Protein AF-A0A832FVA9-F1 (afdb_monomer)

Nearest PDB structures (foldseek):
  8f6h-assembly1_B  TM=8.126E-01  e=1.546E-03  Shewanella oneidensis MR-1
  8f6k-assembly1_D  TM=7.111E-01  e=1.173E-03  Shewanella oneidensis
  8f6k-assembly1_C  TM=7.636E-01  e=6.768E-03  Shewanella oneidensis
  6ye4-assembly1_C  TM=1.848E-01  e=2.056E-01  Serratia marcescens
  4tql-assembly1_A  TM=2.716E-01  e=4.737E+00  synthetic construct

Foldseek 3Di:
DLVVLLVLLVVLLVLLVVLLVLLVVLCVQFVFLLSVLLSLLSVLLNLLSVLLSVLSVLVVLQVVQVVVVVVVVVVVVPDDPDDDDPQPPDPSSVVNVCCVVPVLLVSLVCSLVSLQVVLVVLVVVLVPDDQDHTHPLVSLLVSLLVLLVVLQVSLVVQCVVCVVVVPLRSNQSSLSSNVSSVSSNLQSVLSVVCLLVPSCSSSVSSNVSSVVSNVLSVQLVVLSVVVVVDDDDPPDPDRRSNRRPVSVCSSCVVVVLVVVQVVCCVVVVDNPVPDPVSVCCVVCVVVVVVVVVVVVQQVQQKDAAAPQKKKAKDFSNHGPVVPRIDHGGIGGDHGPPGIDIDIDRRNDDDDDDDPDDDDPDD

Radius of gyration: 29.09 Å; Cα contacts (8 Å, |Δi|>4): 402; chains: 1; bounding box: 77×46×106 Å

pLDDT: mean 82.68, std 10.89, range [44.19, 96.69]

Solvent-accessible surface area (backbone atoms only — not comparable to full-atom values): 19407 Å² total; per-residue (Å²): 121,69,75,56,56,54,50,50,36,49,50,51,28,53,48,34,49,54,47,25,52,51,38,40,53,48,15,64,65,19,65,39,57,26,33,48,52,49,21,54,54,32,50,54,45,28,54,50,22,48,52,43,37,53,52,49,53,38,51,52,46,30,53,51,52,49,51,55,47,52,52,51,51,66,72,44,74,79,81,69,99,70,84,72,69,88,76,81,78,43,70,43,51,52,50,43,51,50,39,60,70,51,48,49,55,50,50,48,50,52,51,28,50,50,34,37,51,49,21,52,55,48,50,63,52,56,74,71,56,72,86,68,84,65,38,64,49,70,60,43,29,53,50,25,42,50,50,13,51,54,29,34,54,53,12,53,49,39,40,51,50,22,64,76,68,72,40,75,66,58,32,44,46,16,20,44,31,29,44,47,11,52,53,28,38,52,42,17,50,22,42,50,38,31,68,44,69,36,62,59,40,34,58,52,47,27,50,52,52,34,52,51,36,37,52,53,17,51,50,45,49,50,51,53,56,52,55,72,73,47,82,86,60,89,91,62,84,78,75,65,89,75,63,52,63,72,43,43,44,72,49,40,55,72,56,51,59,52,50,51,26,51,51,46,23,66,76,67,72,46,69,53,62,76,35,69,65,47,51,48,46,70,67,42,48,60,60,50,52,51,51,51,52,48,49,54,34,55,56,50,16,63,43,79,39,52,85,53,32,36,28,39,31,26,46,53,81,38,71,35,88,93,52,41,70,39,64,55,42,83,43,83,52,54,36,64,75,48,38,47,73,50,78,42,76,73,68,64,86,83,82,80,78,83,94,63,83,80,74,94,83,127

Structure (mmCIF, N/CA/C/O backbone):
data_AF-A0A832FVA9-F1
#
_entry.id   AF-A0A832FVA9-F1
#
loop_
_atom_site.group_PDB
_atom_site.id
_atom_site.type_symbol
_atom_site.label_atom_id
_atom_site.label_alt_id
_atom_site.label_comp_id
_atom_site.label_asym_id
_atom_site.label_entity_id
_atom_site.label_seq_id
_atom_site.pdbx_PDB_ins_code
_atom_site.Cartn_x
_atom_site.Cartn_y
_atom_site.Cartn_z
_atom_site.occupancy
_atom_site.B_iso_or_equiv
_atom_site.auth_seq_id
_atom_site.auth_comp_id
_atom_site.auth_asym_id
_atom_site.auth_atom_id
_atom_site.pdbx_PDB_model_num
ATOM 1 N N . MET A 1 1 ? -6.914 9.080 29.103 1.00 49.16 1 MET A N 1
ATOM 2 C CA . MET A 1 1 ? -5.936 8.547 28.123 1.00 49.16 1 MET A CA 1
ATOM 3 C C . MET A 1 1 ? -6.575 8.301 26.751 1.00 49.16 1 MET A C 1
ATOM 5 O O . MET A 1 1 ? -5.913 8.516 25.749 1.00 49.16 1 MET A O 1
ATOM 9 N N . GLU A 1 2 ? -7.871 7.975 26.689 1.00 57.06 2 GLU A N 1
ATOM 10 C CA . GLU A 1 2 ? -8.650 7.738 25.453 1.00 57.06 2 GLU A CA 1
ATOM 11 C C . GLU A 1 2 ? -8.705 8.926 24.469 1.00 57.06 2 GLU A C 1
ATOM 13 O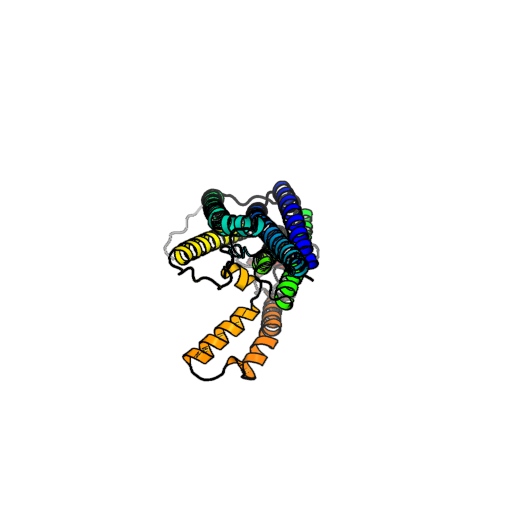 O . GLU A 1 2 ? -8.655 8.737 23.254 1.00 57.06 2 GLU A O 1
ATOM 18 N N . ARG A 1 3 ? -8.682 10.172 24.972 1.00 60.97 3 ARG A N 1
ATOM 19 C CA . ARG A 1 3 ? -8.648 11.391 24.136 1.00 60.97 3 ARG A CA 1
ATOM 20 C C . ARG A 1 3 ? -7.450 11.478 23.178 1.00 60.97 3 ARG A C 1
ATOM 22 O O . ARG A 1 3 ? -7.528 12.222 22.200 1.00 60.97 3 ARG A O 1
ATOM 29 N N . SER A 1 4 ? -6.332 10.788 23.435 1.00 74.44 4 SER A N 1
ATOM 30 C CA . SER A 1 4 ? -5.195 10.800 22.499 1.00 74.44 4 SER A CA 1
ATOM 31 C C . SER A 1 4 ? -5.462 9.940 21.261 1.00 74.44 4 SER A C 1
ATOM 33 O O . SER A 1 4 ? -5.108 10.351 20.159 1.00 74.44 4 SER A O 1
ATOM 35 N N . ILE A 1 5 ? -6.164 8.813 21.411 1.00 79.19 5 ILE A N 1
ATOM 36 C CA . ILE A 1 5 ? -6.428 7.844 20.336 1.00 79.19 5 ILE A CA 1
ATOM 37 C C . ILE A 1 5 ? -7.361 8.430 19.284 1.00 79.19 5 ILE A C 1
ATOM 39 O O . ILE A 1 5 ? -7.105 8.312 18.087 1.00 79.19 5 ILE A O 1
ATOM 43 N N . GLN A 1 6 ? -8.418 9.120 19.717 1.00 81.81 6 GLN A N 1
ATOM 44 C CA . GLN A 1 6 ? -9.345 9.776 18.799 1.00 81.81 6 GLN A CA 1
ATOM 45 C C . GLN A 1 6 ? -8.641 10.863 17.976 1.00 81.81 6 GLN A C 1
ATOM 47 O O . GLN A 1 6 ? -8.851 10.956 16.765 1.00 81.81 6 GLN A O 1
ATOM 52 N N . LYS A 1 7 ? -7.766 11.655 18.615 1.00 86.81 7 LYS A N 1
ATOM 53 C CA . LYS A 1 7 ? -6.941 12.648 17.916 1.00 86.81 7 LYS A CA 1
ATOM 54 C C . LYS A 1 7 ? -6.031 11.973 16.896 1.00 86.81 7 LYS A C 1
ATOM 56 O O . LYS A 1 7 ? -5.973 12.432 15.762 1.00 86.81 7 LYS A O 1
ATOM 61 N N . THR A 1 8 ? -5.384 10.863 17.249 1.00 87.81 8 THR A N 1
ATOM 62 C CA . THR A 1 8 ? -4.558 10.096 16.304 1.00 87.81 8 THR A CA 1
ATOM 63 C C . THR A 1 8 ? -5.383 9.536 15.145 1.00 87.81 8 THR A C 1
ATOM 65 O O . THR A 1 8 ? -4.959 9.641 13.999 1.00 87.81 8 THR A O 1
ATOM 68 N N . ALA A 1 9 ? -6.584 9.010 15.395 1.00 87.94 9 ALA A N 1
ATOM 69 C CA . ALA A 1 9 ? -7.468 8.521 14.338 1.00 87.94 9 ALA A CA 1
ATOM 70 C C . ALA A 1 9 ? -7.925 9.643 13.390 1.00 87.94 9 ALA A C 1
ATOM 72 O O . ALA A 1 9 ? -7.956 9.449 12.176 1.00 87.94 9 ALA A O 1
ATOM 73 N N . LEU A 1 10 ? -8.224 10.828 13.930 1.00 92.31 10 LEU A N 1
ATOM 74 C CA . LEU A 1 10 ? -8.560 12.014 13.141 1.00 92.31 10 LEU A CA 1
ATOM 75 C C . LEU A 1 10 ? -7.363 12.499 12.313 1.00 92.31 10 LEU A C 1
ATOM 77 O O . LEU A 1 10 ? -7.524 12.799 11.134 1.00 92.31 10 LEU A O 1
ATOM 81 N N . VAL A 1 11 ? -6.159 12.523 12.892 1.00 93.38 11 VAL A N 1
ATOM 82 C CA . VAL A 1 11 ? -4.923 12.851 12.165 1.00 93.38 11 VAL A CA 1
ATOM 83 C C . VAL A 1 11 ? -4.683 11.849 11.035 1.00 93.38 11 VAL A C 1
ATOM 85 O O . VAL A 1 11 ? -4.440 12.265 9.906 1.00 93.38 11 VAL A O 1
ATOM 88 N N . ASN A 1 12 ? -4.824 10.546 11.295 1.00 92.88 12 ASN A N 1
ATOM 89 C CA . ASN A 1 12 ? -4.679 9.504 10.277 1.00 92.88 12 ASN A CA 1
ATOM 90 C C . ASN A 1 12 ? -5.679 9.681 9.130 1.00 92.88 12 ASN A C 1
ATOM 92 O O . ASN A 1 12 ? -5.296 9.553 7.970 1.00 92.88 12 ASN A O 1
ATOM 96 N N . LEU A 1 13 ? -6.935 10.018 9.438 1.00 94.50 13 LEU A N 1
ATOM 97 C CA . LEU A 1 13 ? -7.953 10.314 8.432 1.00 94.50 13 LEU A CA 1
ATOM 98 C C . LEU A 1 13 ? -7.575 11.535 7.584 1.00 94.50 13 LEU A C 1
ATOM 100 O O . LEU A 1 13 ? -7.573 11.440 6.360 1.00 94.50 13 LEU A O 1
ATOM 104 N N . ILE A 1 14 ? -7.236 12.664 8.215 1.00 96.12 14 ILE A N 1
ATOM 105 C CA . ILE A 1 14 ? -6.874 13.903 7.506 1.00 96.12 14 ILE A CA 1
ATOM 106 C C . ILE A 1 14 ? -5.660 13.670 6.608 1.00 96.12 14 ILE A C 1
ATOM 108 O O . ILE A 1 14 ? -5.661 14.082 5.450 1.00 96.12 14 ILE A O 1
ATOM 112 N N . VAL A 1 15 ? -4.643 12.980 7.122 1.00 95.50 15 VAL A N 1
ATOM 113 C CA . VAL A 1 15 ? -3.436 12.675 6.355 1.00 95.50 15 VAL A CA 1
ATOM 114 C C . VAL A 1 15 ? -3.743 11.727 5.204 1.00 95.50 15 VAL A C 1
ATOM 116 O O . VAL A 1 15 ? -3.265 11.966 4.103 1.00 95.50 15 VAL A O 1
ATOM 119 N N . LEU A 1 16 ? -4.557 10.688 5.406 1.00 95.62 16 LEU A N 1
ATOM 120 C CA . LEU A 1 16 ? -4.947 9.790 4.318 1.00 95.62 16 LEU A CA 1
ATOM 121 C C . LEU A 1 16 ? -5.724 10.523 3.222 1.00 95.62 16 LEU A C 1
ATOM 123 O O . LEU A 1 16 ? -5.413 10.324 2.053 1.00 95.62 16 LEU A O 1
ATOM 127 N N . VAL A 1 17 ? -6.652 11.419 3.578 1.00 96.69 17 VAL A N 1
ATOM 128 C CA . VAL A 1 17 ? -7.355 12.272 2.604 1.00 96.69 17 VAL A CA 1
ATOM 129 C C . VAL A 1 17 ? -6.360 13.159 1.853 1.00 96.69 17 VAL A C 1
ATOM 131 O O . VAL A 1 17 ? -6.369 13.175 0.625 1.00 96.69 17 VAL A O 1
ATOM 134 N N . ALA A 1 18 ? -5.487 13.872 2.570 1.00 96.62 18 ALA A N 1
ATOM 135 C CA . ALA A 1 18 ? -4.522 14.798 1.979 1.00 96.62 18 ALA A CA 1
ATOM 136 C C . ALA A 1 18 ? -3.498 14.090 1.078 1.00 96.62 18 ALA A C 1
ATOM 138 O O . ALA A 1 18 ? -3.168 14.579 0.001 1.00 96.62 18 ALA A O 1
ATOM 139 N N . VAL A 1 19 ? -3.008 12.918 1.487 1.00 96.31 19 VAL A N 1
ATOM 140 C CA . VAL A 1 19 ? -2.066 12.130 0.688 1.00 96.31 19 VAL A CA 1
ATOM 141 C C . VAL A 1 19 ? -2.781 11.468 -0.487 1.00 96.31 19 VAL A C 1
ATOM 143 O O . VAL A 1 19 ? -2.236 11.468 -1.582 1.00 96.31 19 VAL A O 1
ATOM 146 N N . ALA A 1 20 ? -4.008 10.960 -0.329 1.00 95.94 20 ALA A N 1
ATOM 147 C CA . ALA A 1 20 ? -4.768 10.387 -1.443 1.00 95.94 20 ALA A CA 1
ATOM 148 C C . ALA A 1 20 ? -5.051 11.426 -2.541 1.00 95.94 20 ALA A C 1
ATOM 150 O O . ALA A 1 20 ? -4.889 11.124 -3.726 1.00 95.94 20 ALA A O 1
ATOM 151 N N . THR A 1 21 ? -5.424 12.655 -2.166 1.00 96.12 21 THR A N 1
ATOM 152 C CA . THR A 1 21 ? -5.634 13.748 -3.128 1.00 96.12 21 THR A CA 1
ATOM 153 C C . THR A 1 21 ? -4.324 14.189 -3.768 1.00 96.12 21 THR A C 1
ATOM 155 O O . THR A 1 21 ? -4.267 14.326 -4.989 1.00 96.12 21 THR A O 1
ATOM 158 N N . ALA A 1 22 ? -3.250 14.341 -2.990 1.00 95.56 22 ALA A N 1
ATOM 159 C CA . ALA A 1 22 ? -1.941 14.697 -3.525 1.00 95.56 22 ALA A CA 1
ATOM 160 C C . ALA A 1 22 ? -1.403 13.623 -4.489 1.00 95.56 22 ALA A C 1
ATOM 162 O O . ALA A 1 22 ? -0.932 13.961 -5.572 1.00 95.56 22 ALA A O 1
ATOM 163 N N . VAL A 1 23 ? -1.566 12.336 -4.161 1.00 95.81 23 VAL A N 1
ATOM 164 C CA . VAL A 1 23 ? -1.214 11.203 -5.033 1.00 95.81 23 VAL A CA 1
ATOM 165 C C . VAL A 1 23 ? -2.046 11.200 -6.314 1.00 95.81 23 VAL A C 1
ATOM 167 O O . VAL A 1 23 ? -1.513 10.944 -7.388 1.00 95.81 23 VAL A O 1
ATOM 170 N N . TYR A 1 24 ? -3.342 11.512 -6.246 1.00 95.62 24 TYR A N 1
ATOM 171 C CA . TYR A 1 24 ? -4.162 11.653 -7.453 1.00 95.62 24 TYR A CA 1
ATOM 172 C C . TYR A 1 24 ? -3.643 12.768 -8.370 1.00 95.62 24 TYR A C 1
ATOM 174 O O . TYR A 1 24 ? -3.490 12.569 -9.577 1.00 95.62 24 TYR A O 1
ATOM 182 N N . VAL A 1 25 ? -3.330 13.932 -7.793 1.00 95.12 25 VAL A N 1
ATOM 183 C CA . VAL A 1 25 ? -2.792 15.076 -8.537 1.00 95.12 25 VAL A CA 1
ATOM 184 C C . VAL A 1 25 ? -1.453 14.714 -9.177 1.00 95.12 25 VAL A C 1
ATOM 186 O O . VAL A 1 25 ? -1.251 14.992 -10.361 1.00 95.12 25 VAL A O 1
ATOM 189 N N . THR A 1 26 ? -0.547 14.053 -8.456 1.00 93.69 26 THR A N 1
ATOM 190 C CA . THR A 1 26 ? 0.754 13.654 -9.012 1.00 93.69 26 THR A CA 1
ATOM 191 C C . THR A 1 26 ? 0.618 12.549 -10.052 1.00 93.69 26 THR A C 1
ATOM 193 O O . THR A 1 26 ? 1.294 12.611 -11.079 1.00 93.69 26 THR A O 1
ATOM 196 N N . ALA A 1 27 ? -0.281 11.581 -9.866 1.00 92.31 27 ALA A N 1
ATOM 197 C CA . ALA A 1 27 ? -0.592 10.556 -10.862 1.00 92.31 27 ALA A CA 1
ATOM 198 C C . ALA A 1 27 ? -1.128 11.170 -12.164 1.00 92.31 27 ALA A C 1
ATOM 200 O O . ALA A 1 27 ? -0.709 10.773 -13.252 1.00 92.31 27 ALA A O 1
ATOM 201 N N . TYR A 1 28 ? -1.993 12.183 -12.066 1.00 91.31 28 TYR A N 1
ATOM 202 C CA . TYR A 1 28 ? -2.519 12.894 -13.230 1.00 91.31 28 TYR A CA 1
ATOM 203 C C . TYR A 1 28 ? -1.421 13.640 -14.004 1.00 91.31 28 TYR A C 1
ATOM 205 O O . TYR A 1 28 ? -1.346 13.529 -15.228 1.00 91.31 28 TYR A O 1
ATOM 213 N N . HIS A 1 29 ? -0.525 14.342 -13.300 1.00 90.81 29 HIS A N 1
ATOM 214 C CA . HIS A 1 29 ? 0.583 15.072 -13.928 1.00 90.81 29 HIS A CA 1
ATOM 215 C C . HIS A 1 29 ? 1.643 14.145 -14.530 1.00 90.81 29 HIS A C 1
ATOM 217 O O . HIS A 1 29 ? 2.169 14.429 -15.604 1.00 90.81 29 HIS A O 1
ATOM 223 N N . THR A 1 30 ? 1.950 13.035 -13.857 1.00 88.38 30 THR A N 1
ATOM 224 C CA . THR A 1 30 ? 2.973 12.078 -14.310 1.00 88.38 30 THR A CA 1
ATOM 225 C C . THR A 1 30 ? 2.462 11.107 -15.371 1.00 88.38 30 THR A C 1
ATOM 227 O O . THR A 1 30 ? 3.263 10.530 -16.105 1.00 88.38 30 THR A O 1
ATOM 230 N N . LYS A 1 31 ? 1.134 10.951 -15.490 1.00 88.94 31 LYS A N 1
ATOM 231 C CA . LYS A 1 31 ? 0.449 9.960 -16.341 1.00 88.94 31 LYS A CA 1
ATOM 232 C C . LYS A 1 31 ? 0.838 8.504 -16.026 1.00 88.94 31 LYS A C 1
ATOM 234 O O . LYS A 1 31 ? 0.684 7.639 -16.886 1.00 88.94 31 LYS A O 1
ATOM 239 N N . SER A 1 32 ? 1.310 8.242 -14.805 1.00 88.94 32 SER A N 1
ATOM 240 C CA . SER A 1 32 ? 1.689 6.908 -14.318 1.00 88.94 32 SER A CA 1
ATOM 241 C C . SER A 1 32 ? 0.453 6.049 -14.025 1.00 88.94 32 SER A C 1
ATOM 243 O O . SER A 1 32 ? -0.477 6.482 -13.336 1.00 88.94 32 SER A O 1
ATOM 245 N N . TYR A 1 33 ? 0.448 4.808 -14.519 1.00 89.94 33 TYR A N 1
ATOM 246 C CA . TYR A 1 33 ? -0.614 3.842 -14.227 1.00 89.94 33 TYR A CA 1
ATOM 247 C C . TYR A 1 33 ? -0.524 3.322 -12.789 1.00 89.94 33 TYR A C 1
ATOM 249 O O . TYR A 1 33 ? -1.557 3.168 -12.129 1.00 89.94 33 TYR A O 1
ATOM 257 N N . ALA A 1 34 ? 0.695 3.086 -12.291 1.00 91.69 34 ALA A N 1
ATOM 258 C CA . ALA A 1 34 ? 0.924 2.668 -10.909 1.00 91.69 34 ALA A CA 1
ATOM 259 C C . ALA A 1 34 ? 0.454 3.744 -9.915 1.00 91.69 34 ALA A C 1
ATOM 261 O O . ALA A 1 34 ? -0.174 3.430 -8.901 1.00 91.69 34 ALA A O 1
ATOM 262 N N . GLY A 1 35 ? 0.657 5.020 -10.255 1.00 91.94 35 GLY A N 1
ATOM 263 C CA . GLY A 1 35 ? 0.159 6.158 -9.489 1.00 91.94 35 GLY A CA 1
ATOM 264 C C . GLY A 1 35 ? -1.360 6.176 -9.328 1.00 91.94 35 GLY A C 1
ATOM 265 O O . GLY A 1 35 ? -1.864 6.290 -8.212 1.00 91.94 35 GLY A O 1
ATOM 266 N N . LEU A 1 36 ? -2.102 5.979 -10.423 1.00 92.75 36 LEU A N 1
ATOM 267 C CA . LEU A 1 36 ? -3.572 5.952 -10.391 1.00 92.75 36 LEU A CA 1
ATOM 268 C C . LEU A 1 36 ? -4.117 4.819 -9.511 1.00 92.75 36 LEU A C 1
ATOM 270 O O . LEU A 1 36 ? -5.073 5.014 -8.761 1.00 92.75 36 LEU A O 1
ATOM 274 N N . LEU A 1 37 ? -3.505 3.636 -9.568 1.00 93.69 37 LEU A N 1
ATOM 275 C CA . LEU A 1 37 ? -3.884 2.513 -8.707 1.00 93.69 37 LEU A CA 1
ATOM 276 C C . LEU A 1 37 ? -3.517 2.742 -7.241 1.00 93.69 37 LEU A C 1
ATOM 278 O O . LEU A 1 37 ? -4.267 2.348 -6.347 1.00 93.69 37 LEU A O 1
ATOM 282 N N . THR A 1 38 ? -2.404 3.428 -6.988 1.00 94.81 38 THR A N 1
ATOM 283 C CA . THR A 1 38 ? -2.030 3.862 -5.638 1.00 94.81 38 THR A CA 1
ATOM 284 C C . THR A 1 38 ? -3.081 4.814 -5.067 1.00 94.81 38 THR A C 1
ATOM 286 O O . THR A 1 38 ? -3.468 4.664 -3.906 1.00 94.81 38 THR A O 1
ATOM 289 N N . THR A 1 39 ? -3.633 5.725 -5.880 1.00 95.00 39 THR A N 1
ATOM 290 C CA . THR A 1 39 ? -4.777 6.559 -5.477 1.00 95.00 39 THR A CA 1
ATOM 291 C C . THR A 1 39 ? -5.974 5.709 -5.067 1.00 95.00 39 THR A C 1
ATOM 293 O O . THR A 1 39 ? -6.557 5.958 -4.016 1.00 95.00 39 THR A O 1
ATOM 296 N N . VAL A 1 40 ? -6.342 4.702 -5.866 1.00 94.44 40 VAL A N 1
ATOM 297 C CA . VAL A 1 40 ? -7.480 3.816 -5.564 1.00 94.44 40 VAL A CA 1
ATOM 298 C C . VAL A 1 40 ? -7.282 3.115 -4.221 1.00 94.44 40 VAL A C 1
ATOM 300 O O . VAL A 1 40 ? -8.191 3.106 -3.391 1.00 94.44 40 VAL A O 1
ATOM 303 N N . TYR A 1 41 ? -6.084 2.580 -3.972 1.00 95.06 41 TYR A N 1
ATOM 304 C CA . TYR A 1 41 ? -5.756 1.934 -2.703 1.00 95.06 41 TYR A CA 1
ATOM 305 C C . TYR A 1 41 ? -5.853 2.900 -1.506 1.00 95.06 41 TYR A C 1
ATOM 307 O O . TYR A 1 41 ? -6.426 2.560 -0.465 1.00 95.06 41 TYR A O 1
ATOM 315 N N . LEU A 1 42 ? -5.326 4.121 -1.638 1.00 95.25 42 LEU A N 1
ATOM 316 C CA . LEU A 1 42 ? -5.388 5.128 -0.573 1.00 95.25 42 LEU A CA 1
ATOM 317 C C . LEU A 1 42 ? -6.807 5.664 -0.351 1.00 95.25 42 LEU A C 1
ATOM 319 O O . LEU A 1 42 ? -7.203 5.881 0.794 1.00 95.25 42 LEU A O 1
ATOM 323 N N . ALA A 1 43 ? -7.598 5.826 -1.412 1.00 94.06 43 ALA A N 1
ATOM 324 C CA . ALA A 1 43 ? -9.005 6.203 -1.316 1.00 94.06 43 ALA A CA 1
ATOM 325 C C . ALA A 1 43 ? -9.804 5.138 -0.552 1.00 94.06 43 ALA A C 1
ATOM 327 O O . ALA A 1 43 ? -10.551 5.464 0.370 1.00 94.06 43 ALA A O 1
ATOM 328 N N . ALA A 1 44 ? -9.569 3.858 -0.850 1.00 92.62 44 ALA A N 1
ATOM 329 C CA . ALA A 1 44 ? -10.148 2.753 -0.096 1.00 92.62 44 ALA A CA 1
ATOM 330 C C . ALA A 1 44 ? -9.711 2.807 1.385 1.00 92.62 44 ALA A C 1
ATOM 332 O O . ALA A 1 44 ? -10.545 2.767 2.290 1.00 92.62 44 ALA A O 1
ATOM 333 N N . SER A 1 45 ? -8.415 2.999 1.646 1.00 92.19 45 SER A N 1
ATOM 334 C CA . SER A 1 45 ? -7.872 3.125 3.010 1.00 92.19 45 SER A CA 1
ATOM 335 C C . SER A 1 45 ? -8.475 4.310 3.784 1.00 92.19 45 SER A C 1
ATOM 337 O O . SER A 1 45 ? -8.667 4.235 4.997 1.00 92.19 45 SER A O 1
ATOM 339 N N . THR A 1 46 ? -8.836 5.387 3.086 1.00 93.50 46 THR A N 1
ATOM 340 C CA . THR A 1 46 ? -9.496 6.568 3.661 1.00 93.50 46 THR A CA 1
ATOM 341 C C . THR A 1 46 ? -10.912 6.249 4.147 1.00 93.50 46 THR A C 1
ATOM 343 O O . THR A 1 46 ? -11.300 6.692 5.227 1.00 93.50 46 THR A O 1
ATOM 346 N N . ILE A 1 47 ? -11.669 5.426 3.410 1.00 91.56 47 ILE A N 1
ATOM 347 C CA . ILE A 1 47 ? -13.001 4.955 3.836 1.00 91.56 47 ILE A CA 1
ATOM 348 C C . ILE A 1 47 ? -12.888 4.159 5.145 1.00 91.56 47 ILE A C 1
ATOM 350 O O . ILE A 1 47 ? -13.684 4.352 6.068 1.00 91.56 47 ILE A O 1
ATOM 354 N N . LEU A 1 48 ? -11.862 3.310 5.269 1.00 89.50 48 LEU A N 1
ATOM 355 C CA . LEU A 1 48 ? -11.598 2.572 6.508 1.00 89.50 48 LEU A CA 1
ATOM 356 C C . LEU A 1 48 ? -11.222 3.503 7.665 1.00 89.50 48 LEU A C 1
ATOM 358 O O . LEU A 1 48 ? -11.747 3.354 8.769 1.00 89.50 48 LEU A O 1
ATOM 362 N N . ALA A 1 49 ? -10.357 4.489 7.415 1.00 91.19 49 ALA A N 1
ATOM 363 C CA . ALA A 1 49 ? -9.979 5.487 8.413 1.00 91.19 49 ALA A CA 1
ATOM 364 C C . ALA A 1 49 ? -11.190 6.283 8.916 1.00 91.19 49 ALA A C 1
ATOM 366 O O . ALA A 1 49 ? -11.341 6.488 10.120 1.00 91.19 49 ALA A O 1
ATOM 367 N N . PHE A 1 50 ? -12.090 6.665 8.008 1.00 91.75 50 PHE A N 1
ATOM 368 C CA . PHE A 1 50 ? -13.321 7.376 8.341 1.00 91.75 50 PHE A CA 1
ATOM 369 C C . PHE A 1 50 ? -14.242 6.522 9.217 1.00 91.75 50 PHE A C 1
ATOM 371 O O . PHE A 1 50 ? -14.731 6.979 10.250 1.00 91.75 50 PHE A O 1
ATOM 378 N N . THR A 1 51 ? -14.404 5.251 8.853 1.00 88.56 51 THR A N 1
ATOM 379 C CA . THR A 1 51 ? -15.209 4.279 9.606 1.00 88.56 51 THR A CA 1
ATOM 380 C C . THR A 1 51 ? -14.656 4.064 11.012 1.00 88.56 51 THR A C 1
ATOM 382 O O . THR A 1 51 ? -15.399 4.122 11.992 1.00 88.56 51 THR A O 1
ATOM 385 N N . SER A 1 52 ? -13.337 3.887 11.123 1.00 87.62 52 SER A N 1
ATOM 386 C CA . SER A 1 52 ? -12.644 3.737 12.403 1.00 87.62 52 SER A CA 1
ATOM 387 C C . SER A 1 52 ? -12.776 4.981 13.279 1.00 87.62 52 SER A C 1
ATOM 389 O O . SER A 1 52 ? -12.944 4.855 14.490 1.00 87.62 52 SER A O 1
ATOM 391 N N . TRP A 1 53 ? -12.699 6.177 12.693 1.00 90.12 53 TRP A N 1
ATOM 392 C CA . TRP A 1 53 ? -12.856 7.429 13.429 1.00 90.12 53 TRP A CA 1
ATOM 393 C C . TRP A 1 53 ? -14.282 7.602 13.968 1.00 90.12 53 TRP A C 1
ATOM 395 O O . TRP A 1 53 ? -14.447 7.935 15.143 1.00 90.12 53 TRP A O 1
ATOM 405 N N . ILE A 1 54 ? -15.311 7.314 13.158 1.00 88.38 54 ILE A N 1
ATOM 406 C CA . ILE A 1 54 ? -16.703 7.353 13.632 1.00 88.38 54 ILE A CA 1
ATOM 407 C C . ILE A 1 54 ? -16.907 6.344 14.764 1.00 88.38 54 ILE A C 1
ATOM 409 O O . ILE A 1 54 ? -17.484 6.697 15.792 1.00 88.38 54 ILE A O 1
ATOM 413 N N . TYR A 1 55 ? -16.401 5.117 14.610 1.00 86.19 55 TYR A N 1
ATOM 414 C CA . TYR A 1 55 ? -16.535 4.080 15.631 1.00 86.19 55 TYR A CA 1
ATOM 415 C C . TYR A 1 55 ? -15.880 4.486 16.962 1.00 86.19 55 TYR A C 1
ATOM 417 O O . TYR A 1 55 ? -16.502 4.351 18.012 1.00 86.19 55 TYR A O 1
ATOM 425 N N . LEU A 1 56 ? -14.679 5.076 16.930 1.00 86.31 56 LEU A N 1
ATOM 426 C CA . LEU A 1 56 ? -14.027 5.621 18.131 1.00 86.31 56 LEU A CA 1
ATOM 427 C C . LEU A 1 56 ? -14.833 6.753 18.777 1.00 86.31 56 LEU A C 1
ATOM 429 O O . LEU A 1 56 ? -14.924 6.827 19.998 1.00 86.31 56 LEU A O 1
ATOM 433 N N . LYS A 1 57 ? -15.457 7.619 17.973 1.00 87.00 57 LYS A N 1
ATOM 434 C CA . LYS A 1 57 ? -16.312 8.697 18.484 1.00 87.00 57 LYS A CA 1
ATOM 435 C C . LYS A 1 57 ? -17.582 8.168 19.162 1.00 87.00 57 LYS A C 1
ATOM 437 O O . LYS A 1 57 ? -18.052 8.775 20.119 1.00 87.00 57 LYS A O 1
ATOM 442 N N . LEU A 1 58 ? -18.140 7.059 18.676 1.00 85.50 58 LEU A N 1
ATOM 443 C CA . LEU A 1 58 ? -19.265 6.372 19.322 1.00 85.50 58 LEU A CA 1
ATOM 444 C C . LEU A 1 58 ? -18.843 5.732 20.649 1.00 85.50 58 LEU A C 1
ATOM 446 O O . LEU A 1 58 ? -19.577 5.858 21.623 1.00 85.50 58 LEU A O 1
ATOM 450 N N . LEU A 1 59 ? -17.661 5.109 20.697 1.00 84.12 59 LEU A N 1
ATOM 451 C CA . LEU A 1 59 ? -17.108 4.520 21.922 1.00 84.12 59 LEU A CA 1
ATOM 452 C C . LEU A 1 59 ? -16.883 5.565 23.018 1.00 84.12 59 LEU A C 1
ATOM 454 O O . LEU A 1 59 ? -17.298 5.355 24.150 1.00 84.12 59 LEU A O 1
ATOM 458 N N . GLU A 1 60 ? -16.278 6.704 22.681 1.00 84.25 60 GLU A N 1
ATOM 459 C CA . GLU A 1 60 ? -16.044 7.781 23.652 1.00 84.25 60 GLU A CA 1
ATOM 460 C C . GLU A 1 60 ? -17.363 8.368 24.172 1.00 84.25 60 GLU A C 1
ATOM 462 O O . GLU A 1 60 ? -17.498 8.631 25.362 1.00 84.25 60 GLU A O 1
ATOM 467 N N . ARG A 1 61 ? -18.364 8.539 23.298 1.00 86.06 61 ARG A N 1
ATOM 468 C CA . ARG A 1 61 ? -19.698 8.994 23.719 1.00 86.06 61 ARG A CA 1
ATOM 469 C C . ARG A 1 61 ? -20.370 8.011 24.666 1.00 86.06 61 ARG A C 1
ATOM 471 O O . ARG A 1 61 ? -20.969 8.446 25.636 1.00 86.06 61 ARG A O 1
ATOM 478 N N . GLU A 1 62 ? -20.260 6.716 24.390 1.00 85.19 62 GLU A N 1
ATOM 479 C CA . GLU A 1 62 ? -20.770 5.679 25.285 1.00 85.19 62 GLU A CA 1
ATOM 480 C C . GLU A 1 62 ? -20.046 5.704 26.639 1.00 85.19 62 GLU A C 1
ATOM 482 O O . GLU A 1 62 ? -20.696 5.597 27.673 1.00 85.19 62 GLU A O 1
ATOM 487 N N . ALA A 1 63 ? -18.722 5.881 26.648 1.00 84.69 63 ALA A N 1
ATOM 488 C CA . ALA A 1 63 ? -17.943 5.975 27.881 1.00 84.69 63 ALA A CA 1
ATOM 489 C C . ALA A 1 63 ? -18.337 7.201 28.722 1.00 84.69 63 ALA A C 1
ATOM 491 O O . ALA A 1 63 ? -18.517 7.078 29.929 1.00 84.69 63 ALA A O 1
ATOM 492 N N . LEU A 1 64 ? -18.529 8.364 28.089 1.00 86.62 64 LEU A N 1
ATOM 493 C CA . LEU A 1 64 ? -18.987 9.579 28.770 1.00 86.62 64 LEU A CA 1
ATOM 494 C C . LEU A 1 64 ? -20.406 9.425 29.330 1.00 86.62 64 LEU A C 1
ATOM 496 O O . LEU A 1 64 ? -20.632 9.753 30.487 1.00 86.62 64 LEU A O 1
ATOM 500 N N . GLU A 1 65 ? -21.338 8.876 28.547 1.00 85.00 65 GLU A N 1
ATOM 501 C CA . GLU A 1 65 ? -22.726 8.677 28.987 1.00 85.00 65 GLU A CA 1
ATOM 502 C C . GLU A 1 65 ? -22.814 7.674 30.152 1.00 85.00 65 GLU A C 1
ATOM 504 O O . GLU A 1 65 ? -23.621 7.848 31.061 1.00 85.00 65 GLU A O 1
ATOM 509 N N . ARG A 1 66 ? -21.949 6.647 30.168 1.00 83.88 66 ARG A N 1
ATOM 510 C CA . ARG A 1 66 ? -21.824 5.723 31.307 1.00 83.88 66 ARG A CA 1
ATOM 511 C C . ARG A 1 66 ? -21.330 6.428 32.566 1.00 83.88 66 ARG A C 1
ATOM 513 O O . ARG A 1 66 ? -21.908 6.205 33.621 1.00 83.88 66 ARG A O 1
ATOM 520 N N . LEU A 1 67 ? -20.317 7.289 32.456 1.00 85.62 67 LEU A N 1
ATOM 521 C CA . LEU A 1 67 ? -19.815 8.064 33.596 1.00 85.62 67 LEU A CA 1
ATOM 522 C C . LEU A 1 67 ? -20.884 9.025 34.134 1.00 85.62 67 LEU A C 1
ATOM 524 O O . LEU A 1 67 ? -21.106 9.074 35.338 1.00 85.62 67 LEU A O 1
ATOM 528 N N . GLU A 1 68 ? -21.603 9.729 33.255 1.00 84.19 68 GLU A N 1
ATOM 529 C CA . GLU A 1 68 ? -22.725 10.597 33.645 1.00 84.19 68 GLU A CA 1
ATOM 530 C C . GLU A 1 68 ? -23.839 9.800 34.342 1.00 84.19 68 GLU A C 1
ATOM 532 O O . GLU A 1 68 ? -24.417 10.253 35.332 1.00 84.19 68 GLU A O 1
ATOM 537 N N . TYR A 1 69 ? -24.134 8.592 33.855 1.00 81.00 69 TYR A N 1
ATOM 538 C CA . TYR A 1 69 ? -25.105 7.703 34.484 1.00 81.00 69 TYR A CA 1
ATOM 539 C C . TYR A 1 69 ? -24.640 7.222 35.865 1.00 81.00 69 TYR A C 1
ATOM 541 O O . TYR A 1 69 ? -25.424 7.271 36.810 1.00 81.00 69 TYR A O 1
ATOM 549 N N . GLU A 1 70 ? -23.379 6.806 36.005 1.00 83.44 70 GLU A N 1
ATOM 550 C CA . GLU A 1 70 ? -22.772 6.410 37.283 1.00 83.44 70 GLU A CA 1
ATOM 551 C C . GLU A 1 70 ? -22.762 7.562 38.299 1.00 83.44 70 GLU A C 1
ATOM 553 O O . GLU A 1 70 ? -23.072 7.361 39.473 1.00 83.44 70 GLU A O 1
ATOM 558 N N . GLU A 1 71 ? -22.482 8.792 37.862 1.00 82.50 71 GLU A N 1
ATOM 559 C CA . GLU A 1 71 ? -22.574 9.980 38.715 1.00 82.50 71 GLU A CA 1
ATOM 560 C C . GLU A 1 71 ? -24.022 10.260 39.143 1.00 82.50 71 GLU A C 1
ATOM 562 O O . GLU A 1 71 ? -24.283 10.545 40.315 1.00 82.50 71 GLU A O 1
ATOM 567 N N . MET A 1 72 ? -24.990 10.134 38.228 1.00 77.12 72 MET A N 1
ATOM 568 C CA . MET A 1 72 ? -26.409 10.299 38.549 1.00 77.12 72 MET A CA 1
ATOM 569 C C . MET A 1 72 ? -26.927 9.229 39.513 1.00 77.12 72 MET A C 1
ATOM 571 O O . MET A 1 72 ? -27.744 9.552 40.376 1.00 77.12 72 MET A O 1
ATOM 575 N N . THR A 1 73 ? -26.502 7.971 39.378 1.00 73.19 73 THR A N 1
ATOM 576 C CA . THR A 1 73 ? -26.904 6.889 40.290 1.00 73.19 73 THR A CA 1
ATOM 577 C C . THR A 1 73 ? -26.230 7.031 41.649 1.00 73.19 73 THR A C 1
ATOM 579 O O . THR A 1 73 ? -26.911 6.905 42.668 1.00 73.19 73 THR A O 1
ATOM 582 N N . ALA A 1 74 ? -24.947 7.405 41.690 1.00 76.94 74 ALA A N 1
ATOM 583 C CA . ALA A 1 74 ? -24.243 7.733 42.928 1.00 76.94 74 ALA A CA 1
ATOM 584 C C . ALA A 1 74 ? -24.903 8.914 43.667 1.00 76.94 74 ALA A C 1
ATOM 586 O O . ALA A 1 74 ? -25.071 8.866 44.885 1.00 76.94 74 ALA A O 1
ATOM 587 N N . ALA A 1 75 ? -25.356 9.941 42.939 1.00 71.06 75 ALA A N 1
ATOM 588 C CA . ALA A 1 75 ? -26.091 11.074 43.503 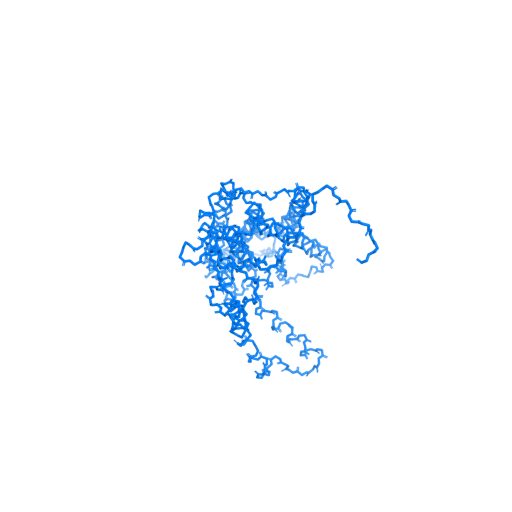1.00 71.06 75 ALA A CA 1
ATOM 589 C C . ALA A 1 75 ? -27.533 10.722 43.934 1.00 71.06 75 ALA A C 1
ATOM 591 O O . ALA A 1 75 ? -28.073 11.346 44.848 1.00 71.06 75 ALA A O 1
ATOM 592 N N . LYS A 1 76 ? -28.165 9.720 43.303 1.00 65.38 76 LYS A N 1
ATOM 593 C CA . LYS A 1 76 ? -29.542 9.259 43.580 1.00 65.38 76 LYS A CA 1
ATOM 594 C C . LYS A 1 76 ? -29.649 8.107 44.584 1.00 65.38 76 LYS A C 1
ATOM 596 O O . LYS A 1 76 ? -30.757 7.621 44.803 1.00 65.38 76 LYS A O 1
ATOM 601 N N . ALA A 1 77 ? -28.566 7.715 45.264 1.00 57.25 77 ALA A N 1
ATOM 602 C CA . ALA A 1 77 ? -28.574 6.668 46.299 1.00 57.25 77 ALA A CA 1
ATOM 603 C C . ALA A 1 77 ? -29.576 6.915 47.462 1.00 57.25 77 ALA A C 1
ATOM 605 O O . ALA A 1 77 ? -29.829 6.029 48.274 1.00 57.25 77 ALA A O 1
ATOM 606 N N . SER A 1 78 ? -30.207 8.093 47.516 1.00 52.41 78 SER A N 1
ATOM 607 C CA . SER A 1 78 ? -31.366 8.420 48.347 1.00 52.41 78 SER A CA 1
ATOM 608 C C . SER A 1 78 ? -32.691 8.307 47.557 1.00 52.41 78 SER A C 1
ATOM 610 O O . SER A 1 78 ? -33.304 9.314 47.202 1.00 52.41 78 SER A O 1
ATOM 612 N N . GLY A 1 79 ? -33.180 7.082 47.338 1.00 54.28 79 GLY A N 1
ATOM 613 C CA . GLY A 1 79 ? -34.628 6.815 47.295 1.00 54.28 79 GLY A CA 1
ATOM 614 C C . GLY A 1 79 ? -35.370 6.883 45.952 1.00 54.28 79 GLY A C 1
ATOM 615 O O . GLY A 1 79 ? -36.352 7.614 45.842 1.00 54.28 79 GLY A O 1
ATOM 616 N N . THR A 1 80 ? -35.032 6.032 44.977 1.00 54.25 80 THR A N 1
ATOM 617 C CA . THR A 1 80 ? -35.975 5.694 43.888 1.00 54.25 80 THR A CA 1
ATOM 618 C C . THR A 1 80 ? -36.052 4.188 43.645 1.00 54.25 80 THR A C 1
ATOM 620 O O . THR A 1 80 ? -35.076 3.569 43.246 1.00 54.25 80 THR A O 1
ATOM 623 N N . LEU A 1 81 ? -37.247 3.625 43.857 1.00 52.56 81 LEU A N 1
ATOM 624 C CA . LEU A 1 81 ? -37.626 2.201 43.797 1.00 52.56 81 LEU A CA 1
ATOM 625 C C . LEU A 1 81 ? -37.690 1.607 42.369 1.00 52.56 81 LEU A C 1
ATOM 627 O O . LEU A 1 81 ? -38.239 0.527 42.168 1.00 52.56 81 LEU A O 1
ATOM 631 N N . PHE A 1 82 ? -37.192 2.329 41.367 1.00 56.94 82 PHE A N 1
ATOM 632 C CA . PHE A 1 82 ? -37.200 1.903 39.972 1.00 56.94 82 PHE A CA 1
ATOM 633 C C . PHE A 1 82 ? -35.754 1.720 39.529 1.00 56.94 82 PHE A C 1
ATOM 635 O O . PHE A 1 82 ? -35.096 2.702 39.206 1.00 56.94 82 PHE A O 1
ATOM 642 N N . GLU A 1 83 ? -35.271 0.478 39.531 1.00 56.78 83 GLU A N 1
ATOM 643 C CA . GLU A 1 83 ? -34.071 0.082 38.793 1.00 56.78 83 GLU A CA 1
ATOM 644 C C . GLU A 1 83 ? -34.473 -0.101 37.324 1.00 56.78 83 GLU A C 1
ATOM 646 O O . GLU A 1 83 ? -35.131 -1.089 36.983 1.00 56.78 83 GLU A O 1
ATOM 651 N N . PRO A 1 84 ? -34.163 0.846 36.425 1.00 52.97 84 PRO A N 1
ATOM 652 C CA . PRO A 1 84 ? -34.402 0.627 35.017 1.00 52.97 84 PRO A CA 1
ATOM 653 C C . PRO A 1 84 ? -33.298 -0.288 34.482 1.00 52.97 84 PRO A C 1
ATOM 655 O O . PRO A 1 84 ? -32.125 -0.126 34.806 1.00 52.97 84 PRO A O 1
ATOM 658 N N . THR A 1 85 ? -33.666 -1.255 33.647 1.00 54.53 85 THR A N 1
ATOM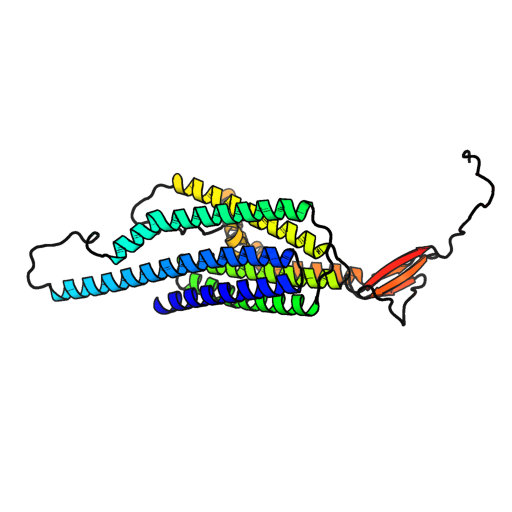 659 C CA . THR A 1 85 ? -32.740 -2.223 33.051 1.00 54.53 85 THR A CA 1
ATOM 660 C C . THR A 1 85 ? -31.581 -1.508 32.331 1.00 54.53 85 THR A C 1
ATOM 662 O O . THR A 1 85 ? -31.798 -0.775 31.365 1.00 54.53 85 THR A O 1
ATOM 665 N N . GLU A 1 86 ? -30.353 -1.742 32.809 1.00 55.44 86 GLU A N 1
ATOM 666 C CA . GLU A 1 86 ? -29.096 -1.009 32.539 1.00 55.44 86 GLU A CA 1
ATOM 667 C C . GLU A 1 86 ? -28.749 -0.744 31.057 1.00 55.44 86 GLU A C 1
ATOM 669 O O . GLU A 1 86 ? -27.980 0.166 30.751 1.00 55.44 86 GLU A O 1
ATOM 674 N N . ALA A 1 87 ? -29.280 -1.529 30.114 1.00 51.56 87 ALA A N 1
ATOM 675 C CA . ALA A 1 87 ? -28.810 -1.553 28.724 1.00 51.56 87 ALA A CA 1
ATOM 676 C C . ALA A 1 87 ? -29.668 -0.754 27.717 1.00 51.56 87 ALA A C 1
ATOM 678 O O . ALA A 1 87 ? -29.171 -0.418 26.635 1.00 51.56 87 ALA A O 1
ATOM 679 N N . ASP A 1 88 ? -30.926 -0.434 28.049 1.00 53.03 88 ASP A N 1
ATOM 680 C CA . ASP A 1 88 ? -31.898 0.142 27.096 1.00 53.03 88 ASP A CA 1
ATOM 681 C C . ASP A 1 88 ? -32.049 1.672 27.183 1.00 53.03 88 ASP A C 1
ATOM 683 O O . ASP A 1 88 ? -32.609 2.301 26.277 1.00 53.03 88 ASP A O 1
ATOM 687 N N . GLN A 1 89 ? -31.511 2.302 28.233 1.00 60.41 89 GLN A N 1
ATOM 688 C CA . GLN A 1 89 ? -31.689 3.738 28.482 1.00 60.41 89 GLN A CA 1
ATOM 689 C C . GLN A 1 89 ? -30.567 4.643 27.968 1.00 60.41 89 GLN A C 1
ATOM 691 O O . GLN A 1 89 ? -30.737 5.855 28.011 1.00 60.41 89 GLN A O 1
ATOM 696 N N . LEU A 1 90 ? -29.477 4.095 27.421 1.00 70.31 90 LEU A N 1
ATOM 697 C CA . LEU A 1 90 ? -28.351 4.878 26.895 1.00 70.31 90 LEU A CA 1
ATOM 698 C C . LEU A 1 90 ? -28.470 5.048 25.363 1.00 70.31 90 LEU A C 1
ATOM 700 O O . LEU A 1 90 ? -28.166 4.113 24.604 1.00 70.31 90 LEU A O 1
ATOM 704 N N . PRO A 1 91 ? -28.966 6.196 24.851 1.00 79.50 91 PRO A N 1
ATOM 705 C CA . PRO A 1 91 ? -28.927 6.548 23.436 1.00 79.50 91 PRO A CA 1
ATOM 706 C C . PRO A 1 91 ? -27.597 6.253 22.729 1.00 79.50 91 PRO A C 1
ATOM 708 O O . PRO A 1 91 ? -27.632 5.757 21.597 1.00 79.50 91 PRO A O 1
ATOM 711 N N . ALA A 1 92 ? -26.435 6.509 23.348 1.00 79.00 92 ALA A N 1
ATOM 712 C CA . ALA A 1 92 ? -25.145 6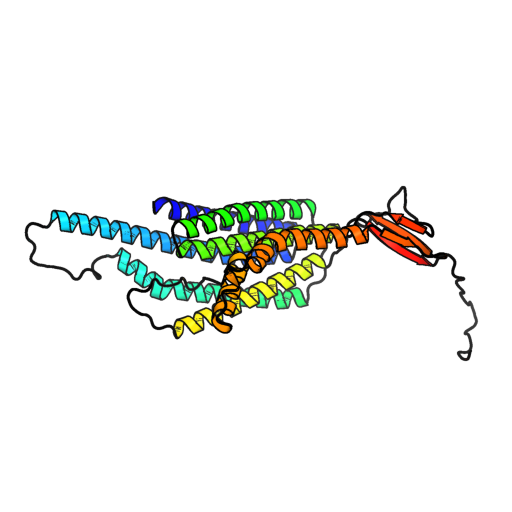.284 22.691 1.00 79.00 92 ALA A CA 1
ATOM 713 C C . ALA A 1 92 ? -24.812 4.791 22.556 1.00 79.00 92 ALA A C 1
ATOM 715 O O . ALA A 1 92 ? -24.303 4.375 21.511 1.00 79.00 92 ALA A O 1
ATOM 716 N N . HIS A 1 93 ? -25.180 3.966 23.543 1.00 78.69 93 HIS A N 1
ATOM 717 C CA . HIS A 1 93 ? -25.057 2.508 23.450 1.00 78.69 93 HIS A CA 1
ATOM 718 C C . HIS A 1 93 ? -25.902 1.956 22.290 1.00 78.69 93 HIS A C 1
ATOM 720 O O . HIS A 1 93 ? -25.394 1.230 21.430 1.00 78.69 93 HIS A O 1
ATOM 726 N N . ARG A 1 94 ? -27.170 2.382 22.180 1.00 80.81 94 ARG A N 1
ATOM 727 C CA . ARG A 1 94 ? -28.047 1.998 21.055 1.00 80.81 94 ARG A CA 1
ATOM 728 C C . ARG A 1 94 ? -27.482 2.443 19.707 1.00 80.81 94 ARG A C 1
ATOM 730 O O . ARG A 1 94 ? -27.505 1.667 18.748 1.00 80.81 94 ARG A O 1
ATOM 737 N N . ALA A 1 95 ? -26.932 3.655 19.629 1.00 81.81 95 ALA A N 1
ATOM 738 C CA . ALA A 1 95 ? -26.286 4.157 18.419 1.00 81.81 95 ALA A CA 1
ATOM 739 C C . ALA A 1 95 ? -25.081 3.294 18.009 1.00 81.81 95 ALA A C 1
ATOM 741 O O . ALA A 1 95 ? -24.961 2.943 16.834 1.00 81.81 95 ALA A O 1
ATOM 742 N N . ARG A 1 96 ? -24.225 2.883 18.956 1.00 82.94 96 ARG A N 1
ATOM 743 C CA . ARG A 1 96 ? -23.089 1.987 18.686 1.00 82.94 96 ARG A CA 1
ATOM 744 C C . ARG A 1 96 ? -23.543 0.601 18.233 1.00 82.94 96 ARG A C 1
ATOM 746 O O . ARG A 1 96 ? -22.995 0.075 17.264 1.00 82.94 96 ARG A O 1
ATOM 753 N N . VAL A 1 97 ? -24.526 0.003 18.905 1.00 79.56 97 VAL A N 1
ATOM 754 C CA . VAL A 1 97 ? -25.042 -1.327 18.541 1.00 79.56 97 VAL A CA 1
ATOM 755 C C . VAL A 1 97 ? -25.670 -1.296 17.147 1.00 79.56 97 VAL A C 1
ATOM 757 O O . VAL A 1 97 ? -25.392 -2.171 16.326 1.00 79.56 97 VAL A O 1
ATOM 760 N N . SER A 1 98 ? -26.451 -0.257 16.837 1.00 80.06 98 SER A N 1
ATOM 761 C CA . SER A 1 98 ? -27.016 -0.045 15.499 1.00 80.06 98 SER A CA 1
ATOM 762 C C . SER A 1 98 ? -25.922 0.147 14.441 1.00 80.06 98 SER A C 1
ATOM 764 O O . SER A 1 98 ? -25.943 -0.505 13.394 1.00 80.06 98 SER A O 1
ATOM 766 N N . PHE A 1 99 ? -24.902 0.957 14.746 1.00 81.00 99 PHE A N 1
ATOM 767 C CA . PHE A 1 99 ? -23.739 1.159 13.882 1.00 81.00 99 PHE A CA 1
ATOM 768 C C . PHE A 1 99 ? -23.012 -0.159 13.589 1.00 81.00 99 PHE A C 1
ATOM 770 O O . PHE A 1 99 ? -22.728 -0.468 12.433 1.00 81.00 99 PHE A O 1
ATOM 777 N N . GLY A 1 100 ? -22.762 -0.970 14.619 1.00 76.75 100 GLY A N 1
ATOM 778 C CA . GLY A 1 100 ? -22.114 -2.272 14.482 1.00 76.75 100 GLY A CA 1
ATOM 779 C C . GLY A 1 100 ? -22.944 -3.286 13.696 1.00 76.75 100 GLY A C 1
ATOM 780 O O . GLY A 1 100 ? -22.394 -4.059 12.917 1.00 76.75 100 GLY A O 1
ATOM 781 N N . ARG A 1 101 ? -24.270 -3.269 13.866 1.00 79.88 101 ARG A N 1
ATOM 782 C CA . ARG A 1 101 ? -25.181 -4.218 13.216 1.00 79.88 101 ARG A CA 1
ATOM 783 C C . ARG A 1 101 ? -25.433 -3.901 11.744 1.00 79.88 101 ARG A C 1
ATOM 785 O O . ARG A 1 101 ? -25.545 -4.838 10.958 1.00 79.88 101 ARG A O 1
ATOM 792 N N . PHE A 1 102 ? -25.550 -2.624 11.385 1.00 80.31 102 PHE A N 1
ATOM 793 C CA . PHE A 1 102 ? -25.957 -2.209 10.039 1.00 80.31 102 PHE A CA 1
ATOM 794 C C . PHE A 1 102 ? -24.846 -1.506 9.268 1.00 80.31 102 PHE A C 1
ATOM 796 O O . PHE A 1 102 ? -24.580 -1.868 8.122 1.00 80.31 102 PHE A O 1
ATOM 803 N N . LEU A 1 103 ? -24.176 -0.525 9.879 1.00 82.44 103 LEU A N 1
ATOM 804 C CA . LEU A 1 103 ? -23.230 0.312 9.149 1.00 82.44 103 LEU A CA 1
ATOM 805 C C . LEU A 1 103 ? -21.908 -0.407 8.874 1.00 82.44 103 LEU A C 1
ATOM 807 O O . LEU A 1 103 ? -21.405 -0.317 7.759 1.00 82.44 103 LEU A O 1
ATOM 811 N N . ILE A 1 104 ? -21.363 -1.150 9.847 1.00 82.38 104 ILE A N 1
ATOM 812 C CA . ILE A 1 104 ? -20.097 -1.874 9.643 1.00 82.38 104 ILE A CA 1
ATOM 813 C C . ILE A 1 104 ? -20.223 -2.897 8.498 1.00 82.38 104 ILE A C 1
ATOM 815 O O . ILE A 1 104 ? -19.418 -2.811 7.571 1.00 82.38 104 ILE A O 1
ATOM 819 N N . PRO A 1 105 ? -21.229 -3.800 8.464 1.00 84.06 105 PRO A N 1
ATOM 820 C CA . PRO A 1 105 ? -21.392 -4.719 7.338 1.00 84.06 105 PRO A CA 1
ATOM 821 C C . PRO A 1 105 ? -21.640 -3.999 6.011 1.00 84.06 105 PRO A C 1
ATOM 823 O O . PRO A 1 105 ? -21.054 -4.381 5.002 1.00 84.06 105 PRO A O 1
ATOM 826 N N . ALA A 1 106 ? -22.452 -2.935 5.999 1.00 86.81 106 ALA A N 1
ATOM 827 C CA . ALA A 1 106 ? -22.710 -2.162 4.784 1.00 86.81 106 ALA A CA 1
ATOM 828 C C . ALA A 1 106 ? -21.424 -1.540 4.216 1.00 86.81 106 ALA A C 1
ATOM 830 O O . ALA A 1 106 ? -21.157 -1.654 3.021 1.00 86.81 106 ALA A O 1
ATOM 831 N N . ILE A 1 107 ? -20.590 -0.940 5.070 1.00 86.62 107 ILE A N 1
ATOM 832 C CA . ILE A 1 107 ? -19.296 -0.380 4.668 1.00 86.62 107 ILE A CA 1
ATOM 833 C C . ILE A 1 107 ? -18.356 -1.484 4.185 1.00 86.62 107 ILE A C 1
ATOM 835 O O . ILE A 1 107 ? -17.698 -1.297 3.167 1.00 86.62 107 ILE A O 1
ATOM 839 N N . THR A 1 108 ? -18.306 -2.641 4.851 1.00 86.12 108 THR A N 1
ATOM 840 C CA . THR A 1 108 ? -17.485 -3.777 4.405 1.00 86.12 108 THR A CA 1
ATOM 841 C C . THR A 1 108 ? -17.919 -4.290 3.030 1.00 86.12 108 THR A C 1
ATOM 843 O O . THR A 1 108 ? -17.060 -4.569 2.193 1.00 86.12 108 THR A O 1
ATOM 846 N N . VAL A 1 109 ? -19.226 -4.359 2.752 1.00 89.31 109 VAL A N 1
ATOM 847 C CA . VAL A 1 109 ? -19.753 -4.716 1.423 1.00 89.31 109 VAL A CA 1
ATOM 848 C C . VAL A 1 109 ? -19.327 -3.678 0.387 1.00 89.31 109 VAL A C 1
ATOM 850 O O . VAL A 1 109 ? -18.752 -4.046 -0.634 1.00 89.31 109 VAL A O 1
ATOM 853 N N . ILE A 1 110 ? -19.540 -2.385 0.659 1.00 90.25 110 ILE A N 1
ATOM 854 C CA . ILE A 1 110 ? -19.152 -1.291 -0.247 1.00 90.25 110 ILE A CA 1
ATOM 855 C C . ILE A 1 110 ? -17.644 -1.312 -0.512 1.00 90.25 110 ILE A C 1
ATOM 857 O O . ILE A 1 110 ? -17.216 -1.178 -1.654 1.00 90.25 110 ILE A O 1
ATOM 861 N N . PHE A 1 111 ? -16.836 -1.519 0.525 1.00 89.25 111 PHE A N 1
ATOM 862 C CA . PHE A 1 111 ? -15.384 -1.607 0.427 1.00 89.25 111 PHE A CA 1
ATOM 863 C C . PHE A 1 111 ? -14.947 -2.793 -0.440 1.00 89.25 111 PHE A C 1
ATOM 865 O O . PHE A 1 111 ? -14.151 -2.628 -1.361 1.00 89.25 111 PHE A O 1
ATOM 872 N N . THR A 1 112 ? -15.514 -3.977 -0.198 1.00 91.06 112 THR A N 1
ATOM 873 C CA . THR A 1 112 ? -15.199 -5.205 -0.943 1.00 91.06 112 THR A CA 1
ATOM 874 C C . THR A 1 112 ? -15.614 -5.096 -2.410 1.00 91.06 112 THR A C 1
ATOM 876 O O . THR A 1 112 ? -14.811 -5.371 -3.301 1.00 91.06 112 THR A O 1
ATOM 879 N N . VAL A 1 113 ? -16.842 -4.640 -2.673 1.00 92.19 113 VAL A N 1
ATOM 880 C CA . VAL A 1 113 ? -17.359 -4.426 -4.032 1.00 92.19 113 VAL A CA 1
ATOM 881 C C . VAL A 1 113 ? -16.570 -3.330 -4.742 1.00 92.19 113 VAL A C 1
ATOM 883 O O . VAL A 1 113 ? -16.205 -3.505 -5.899 1.00 92.19 113 VAL A O 1
ATOM 886 N N . GLY A 1 114 ? -16.250 -2.230 -4.057 1.00 92.31 114 GLY A N 1
ATOM 887 C CA . GLY A 1 114 ? -15.460 -1.131 -4.608 1.00 92.31 114 GLY A CA 1
ATOM 888 C C . GLY A 1 114 ? -14.057 -1.570 -5.023 1.00 92.31 114 GLY A C 1
ATOM 889 O O . GLY A 1 114 ? -13.620 -1.261 -6.131 1.00 92.31 114 GLY A O 1
ATOM 890 N N . LEU A 1 115 ? -13.375 -2.349 -4.181 1.00 92.69 115 LEU A N 1
ATOM 891 C CA . LEU A 1 115 ? -12.067 -2.922 -4.504 1.00 92.69 115 LEU A CA 1
ATOM 892 C C . LEU A 1 115 ? -12.141 -3.938 -5.645 1.00 92.69 115 LEU A C 1
ATOM 894 O O . LEU A 1 115 ? -11.317 -3.881 -6.555 1.00 92.69 115 LEU A O 1
ATOM 898 N N . GLY A 1 116 ? -13.136 -4.830 -5.631 1.00 92.75 116 GLY A N 1
ATOM 899 C CA . GLY A 1 116 ? -13.345 -5.814 -6.695 1.00 92.75 116 GLY A CA 1
ATOM 900 C C . GLY A 1 116 ? -13.661 -5.160 -8.042 1.00 92.75 116 GLY A C 1
ATOM 901 O O . GLY A 1 116 ? -13.058 -5.507 -9.057 1.00 92.75 116 GLY A O 1
ATOM 902 N N . ALA A 1 117 ? -14.540 -4.155 -8.052 1.00 93.56 117 ALA A N 1
ATOM 903 C CA . ALA A 1 117 ? -14.884 -3.384 -9.242 1.00 93.56 117 ALA A CA 1
ATOM 904 C C . ALA A 1 117 ? -13.682 -2.592 -9.771 1.00 93.56 117 ALA A C 1
ATOM 906 O O . ALA A 1 117 ? -13.434 -2.589 -10.977 1.00 93.56 117 ALA A O 1
ATOM 907 N N . ALA A 1 118 ? -12.900 -1.967 -8.885 1.00 92.94 118 ALA A N 1
ATOM 908 C CA . ALA A 1 118 ? -11.678 -1.281 -9.279 1.00 92.94 118 ALA A CA 1
ATOM 909 C C . ALA A 1 118 ? -10.649 -2.258 -9.865 1.00 92.94 118 ALA A C 1
ATOM 911 O O . ALA A 1 118 ? -10.113 -2.002 -10.942 1.00 92.94 118 ALA A O 1
ATOM 912 N N . ALA A 1 119 ? -10.416 -3.401 -9.217 1.00 92.75 119 ALA A N 1
ATOM 913 C CA . ALA A 1 119 ? -9.504 -4.422 -9.719 1.00 92.75 119 ALA A CA 1
ATOM 914 C C . ALA A 1 119 ? -9.936 -4.937 -11.102 1.00 92.75 119 ALA A C 1
ATOM 916 O O . ALA A 1 119 ? -9.115 -5.001 -12.014 1.00 92.75 119 ALA A O 1
ATOM 917 N N . TRP A 1 120 ? -11.229 -5.214 -11.298 1.00 93.12 120 TRP A N 1
ATOM 918 C CA . TRP A 1 120 ? -11.782 -5.630 -12.590 1.00 93.12 120 TRP A CA 1
ATOM 919 C C . TRP A 1 120 ? -11.628 -4.555 -13.679 1.00 93.12 120 TRP A C 1
ATOM 921 O O . TRP A 1 120 ? -11.163 -4.827 -14.791 1.00 93.12 120 TRP A O 1
ATOM 931 N N . PHE A 1 121 ? -11.971 -3.305 -13.357 1.00 93.06 121 PHE A N 1
ATOM 932 C CA . PHE A 1 121 ? -11.855 -2.176 -14.278 1.00 93.06 121 PHE A CA 1
ATOM 933 C C . PHE A 1 121 ? -10.403 -1.936 -14.711 1.00 93.06 121 PHE A C 1
ATOM 935 O O . PHE A 1 121 ? -10.120 -1.773 -15.898 1.00 93.06 121 PHE A O 1
ATOM 942 N N . TYR A 1 122 ? -9.457 -1.953 -13.771 1.00 90.19 122 TYR A N 1
ATOM 943 C CA . TYR A 1 122 ? -8.047 -1.756 -14.095 1.00 90.19 122 TYR A CA 1
ATOM 944 C C . TYR A 1 122 ? -7.416 -2.982 -14.754 1.00 90.19 122 TYR A C 1
ATOM 946 O O . TYR A 1 122 ? -6.591 -2.798 -15.642 1.00 90.19 122 TYR A O 1
ATOM 954 N N . TYR A 1 123 ? -7.842 -4.205 -14.433 1.00 90.81 123 TYR A N 1
ATOM 955 C CA . TYR A 1 123 ? -7.393 -5.415 -15.129 1.00 90.81 123 TYR A CA 1
ATOM 956 C C . TYR A 1 123 ? -7.726 -5.359 -16.626 1.00 90.81 123 TYR A C 1
ATOM 958 O O . TYR A 1 123 ? -6.848 -5.524 -17.475 1.00 90.81 123 TYR A O 1
ATOM 966 N N . THR A 1 124 ? -8.976 -5.028 -16.963 1.00 89.00 124 THR A N 1
ATOM 967 C CA . THR A 1 124 ? -9.415 -4.910 -18.364 1.00 89.00 124 THR A CA 1
ATOM 968 C C . THR A 1 124 ? -8.743 -3.746 -19.096 1.00 89.00 124 THR A C 1
ATOM 970 O O . THR A 1 124 ? -8.392 -3.873 -20.272 1.00 89.00 124 THR A O 1
ATOM 973 N N . LYS A 1 125 ? -8.514 -2.619 -18.409 1.00 87.81 125 LYS A N 1
ATOM 974 C CA . LYS A 1 125 ? -7.859 -1.433 -18.980 1.00 87.81 125 LYS A CA 1
ATOM 975 C C . LYS A 1 125 ? -6.353 -1.626 -19.178 1.00 87.81 125 LYS A C 1
ATOM 977 O O . LYS A 1 125 ? -5.825 -1.219 -20.209 1.00 87.81 125 LYS A O 1
ATOM 982 N N . LEU A 1 126 ? -5.668 -2.260 -18.225 1.00 85.94 126 LEU A N 1
ATOM 983 C CA . LEU A 1 126 ? -4.232 -2.551 -18.290 1.00 85.94 126 LEU A CA 1
ATOM 984 C C . LEU A 1 126 ? -3.904 -3.667 -19.281 1.00 85.94 126 LEU A C 1
ATOM 986 O O . LEU A 1 126 ? -2.836 -3.632 -19.882 1.00 85.94 126 LEU A O 1
ATOM 990 N N . GLY A 1 127 ? -4.819 -4.616 -19.507 1.00 79.38 127 GLY A N 1
ATOM 991 C CA . GLY A 1 127 ? -4.659 -5.646 -20.540 1.00 79.38 127 GLY A CA 1
ATOM 992 C C . GLY A 1 127 ? -4.552 -5.083 -21.964 1.00 79.38 127 GLY A C 1
ATOM 993 O O . GLY A 1 127 ? -3.975 -5.725 -22.833 1.00 79.38 127 GLY A O 1
ATOM 994 N N . LYS A 1 128 ? -5.062 -3.865 -22.191 1.00 82.50 128 LYS A N 1
ATOM 995 C CA . LYS A 1 128 ? -4.996 -3.135 -23.470 1.00 82.50 128 LYS A CA 1
ATOM 996 C C . LYS A 1 128 ? -4.037 -1.940 -23.426 1.00 82.50 128 LYS A C 1
ATOM 998 O O . LYS A 1 128 ? -3.986 -1.159 -24.375 1.00 82.50 128 LYS A O 1
ATOM 1003 N N . ALA A 1 129 ? -3.343 -1.731 -22.306 1.00 80.25 129 ALA A N 1
ATOM 1004 C CA . ALA A 1 129 ? -2.505 -0.558 -22.115 1.00 80.25 129 ALA A CA 1
ATOM 1005 C C . ALA A 1 129 ? -1.161 -0.725 -22.829 1.00 80.25 129 ALA A C 1
ATOM 1007 O O . ALA A 1 129 ? -0.498 -1.752 -22.709 1.00 80.25 129 ALA A O 1
ATOM 1008 N N . ILE A 1 130 ? -0.759 0.325 -23.540 1.00 80.06 130 ILE A N 1
ATOM 1009 C CA . ILE A 1 130 ? 0.567 0.454 -24.144 1.00 80.06 130 ILE A CA 1
ATOM 1010 C C . ILE A 1 130 ? 1.459 1.207 -23.153 1.00 80.06 130 ILE A C 1
ATOM 1012 O O . ILE A 1 130 ? 0.976 2.059 -22.399 1.00 80.06 130 ILE A O 1
ATOM 1016 N N . VAL A 1 131 ? 2.755 0.901 -23.160 1.00 80.75 131 VAL A N 1
ATOM 1017 C CA . VAL A 1 131 ? 3.764 1.611 -22.369 1.00 80.75 131 VAL A CA 1
ATOM 1018 C C . VAL A 1 131 ? 3.713 3.105 -22.710 1.00 80.75 131 VAL A C 1
ATOM 1020 O O . VAL A 1 131 ? 3.888 3.492 -23.866 1.00 80.75 131 VAL A O 1
ATOM 1023 N N . ARG A 1 132 ? 3.419 3.950 -21.714 1.00 76.44 132 ARG A N 1
ATOM 1024 C CA . ARG A 1 132 ? 3.330 5.407 -21.884 1.00 76.44 132 ARG A CA 1
ATOM 1025 C C . ARG A 1 132 ? 4.585 6.088 -21.344 1.00 76.44 132 ARG A C 1
ATOM 1027 O O . ARG A 1 132 ? 5.029 5.727 -20.256 1.00 76.44 132 ARG A O 1
ATOM 1034 N N . PRO A 1 133 ? 5.119 7.106 -22.042 1.00 79.31 133 PRO A N 1
ATOM 1035 C CA . PRO A 1 133 ? 6.197 7.915 -21.496 1.00 79.31 133 PRO A CA 1
ATOM 1036 C C . PRO A 1 133 ? 5.688 8.703 -20.283 1.00 79.31 133 PRO A C 1
ATOM 1038 O O . PRO A 1 133 ? 4.657 9.382 -20.349 1.00 79.31 133 PRO A O 1
ATOM 1041 N N . ILE A 1 134 ? 6.418 8.600 -19.174 1.00 84.31 134 ILE A N 1
ATOM 1042 C CA . ILE A 1 134 ? 6.113 9.326 -17.942 1.00 84.31 134 ILE A CA 1
ATOM 1043 C C . ILE A 1 134 ? 6.480 10.793 -18.134 1.00 84.31 134 ILE A C 1
ATOM 1045 O O . ILE A 1 134 ? 7.564 11.128 -18.605 1.00 84.31 134 ILE A O 1
ATOM 1049 N N . SER A 1 135 ? 5.559 11.680 -17.769 1.00 84.56 135 SER A N 1
ATOM 1050 C CA . SER A 1 135 ? 5.796 13.125 -17.799 1.00 84.56 135 SER A CA 1
ATOM 1051 C C . SER A 1 135 ? 6.407 13.575 -16.467 1.00 84.56 135 SER A C 1
ATOM 1053 O O . SER A 1 135 ? 5.931 13.178 -15.409 1.00 84.56 135 SER A O 1
ATOM 1055 N N . ASN A 1 136 ? 7.451 14.405 -16.504 1.00 87.69 136 ASN A N 1
ATOM 1056 C CA . ASN A 1 136 ? 8.159 14.926 -15.321 1.00 87.69 136 ASN A CA 1
ATOM 1057 C C . ASN A 1 136 ? 8.523 13.863 -14.249 1.00 87.69 136 ASN A C 1
ATOM 1059 O O . ASN A 1 136 ? 8.029 13.929 -13.117 1.00 87.69 136 ASN A O 1
ATOM 1063 N N . PRO A 1 137 ? 9.415 12.902 -14.561 1.00 86.94 137 PRO A N 1
ATOM 1064 C CA . PRO A 1 137 ? 9.776 11.806 -13.651 1.00 86.94 137 PRO A CA 1
ATOM 1065 C C . PRO A 1 137 ? 10.369 12.271 -12.313 1.00 86.94 137 PRO A C 1
ATOM 1067 O O . PRO A 1 137 ? 10.083 11.680 -11.272 1.00 86.94 137 PRO A O 1
ATOM 1070 N N . SER A 1 138 ? 11.127 13.374 -12.306 1.00 89.44 138 SER A N 1
ATOM 1071 C CA . SER A 1 138 ? 11.718 13.970 -11.096 1.00 89.44 138 SER A CA 1
ATOM 1072 C C . SER A 1 138 ? 10.675 14.390 -10.053 1.00 89.44 138 SER A C 1
ATOM 1074 O O . SER A 1 138 ? 10.822 14.107 -8.858 1.00 89.44 138 SER A O 1
ATOM 1076 N N . LEU A 1 139 ? 9.581 15.010 -10.504 1.00 90.69 139 LEU A N 1
ATOM 1077 C CA . LEU A 1 139 ? 8.454 15.373 -9.647 1.00 90.69 139 LEU A CA 1
ATOM 1078 C C . LEU A 1 139 ? 7.759 14.117 -9.114 1.00 90.69 139 LEU A C 1
ATOM 1080 O O . LEU A 1 139 ? 7.458 14.045 -7.926 1.00 90.69 139 LEU A O 1
ATOM 1084 N N . GLY A 1 140 ? 7.550 13.111 -9.969 1.00 89.62 140 GLY A N 1
ATOM 1085 C CA . GLY A 1 140 ? 6.980 11.828 -9.558 1.00 89.62 140 GLY A CA 1
ATOM 1086 C C . GLY A 1 140 ? 7.779 11.179 -8.426 1.00 89.62 140 GLY A C 1
ATOM 1087 O O . GLY A 1 140 ? 7.237 10.941 -7.349 1.00 89.62 140 GLY A O 1
ATOM 1088 N N . MET A 1 141 ? 9.078 10.959 -8.631 1.00 91.75 141 MET A N 1
ATOM 1089 C CA . MET A 1 141 ? 9.954 10.312 -7.645 1.00 91.75 141 MET A CA 1
ATOM 1090 C C . MET A 1 141 ? 9.942 11.022 -6.285 1.00 91.75 141 MET A C 1
ATOM 1092 O O . MET A 1 141 ? 9.751 10.380 -5.251 1.00 91.75 141 MET A O 1
ATOM 1096 N N . SER A 1 142 ? 10.114 12.347 -6.283 1.00 92.56 142 SER A N 1
ATOM 1097 C CA . SER A 1 142 ? 10.165 13.146 -5.052 1.00 92.56 142 SER A CA 1
ATOM 1098 C C . SER A 1 142 ? 8.836 13.150 -4.295 1.00 92.56 142 SER A C 1
ATOM 1100 O O . SER A 1 142 ? 8.825 12.953 -3.080 1.00 92.56 142 SER A O 1
ATOM 1102 N N . MET A 1 143 ? 7.711 13.307 -4.998 1.00 94.50 143 MET A N 1
ATOM 1103 C CA . MET A 1 143 ? 6.388 13.312 -4.375 1.00 94.50 143 MET A CA 1
ATOM 1104 C C . MET A 1 143 ? 6.007 11.941 -3.816 1.00 94.50 143 MET A C 1
ATOM 1106 O O . MET A 1 143 ? 5.619 11.849 -2.654 1.00 94.50 143 MET A O 1
ATOM 1110 N N . TYR A 1 144 ? 6.175 10.861 -4.587 1.00 95.06 144 TYR A N 1
ATOM 1111 C CA . TYR A 1 144 ? 5.892 9.506 -4.100 1.00 95.06 144 TYR A CA 1
ATOM 1112 C C . TYR A 1 144 ? 6.812 9.104 -2.938 1.00 95.06 144 TYR A C 1
ATOM 1114 O O . TYR A 1 144 ? 6.352 8.465 -1.991 1.00 95.06 144 TYR A O 1
ATOM 1122 N N . GLY A 1 145 ? 8.078 9.539 -2.953 1.00 93.00 145 GLY A N 1
ATOM 1123 C CA . GLY A 1 145 ? 8.992 9.383 -1.820 1.00 93.00 145 GLY A CA 1
ATOM 1124 C C . GLY A 1 145 ? 8.525 10.136 -0.569 1.00 93.00 145 GLY A C 1
ATOM 1125 O O . GLY A 1 145 ? 8.519 9.568 0.524 1.00 93.00 145 GLY A O 1
ATOM 1126 N N . LEU A 1 146 ? 8.067 11.384 -0.721 1.00 95.44 146 LEU A N 1
ATOM 1127 C CA . LEU A 1 146 ? 7.515 12.180 0.380 1.00 95.44 146 LEU A CA 1
ATOM 1128 C C . LEU A 1 146 ? 6.256 11.531 0.971 1.00 95.44 146 LEU A C 1
ATOM 1130 O O . LEU A 1 146 ? 6.150 11.385 2.188 1.00 95.44 146 LEU A O 1
ATOM 1134 N N . PHE A 1 147 ? 5.316 11.104 0.125 1.00 96.00 147 PHE A N 1
ATOM 1135 C CA . PHE A 1 147 ? 4.090 10.435 0.566 1.00 96.00 147 PHE A CA 1
ATOM 1136 C C . PHE A 1 147 ? 4.385 9.120 1.281 1.00 96.00 147 PHE A C 1
ATOM 1138 O O . PHE A 1 147 ? 3.790 8.845 2.325 1.00 96.00 147 PHE A O 1
ATOM 1145 N N . ALA A 1 148 ? 5.340 8.339 0.767 1.00 96.19 148 ALA A N 1
ATOM 1146 C CA . ALA A 1 148 ? 5.810 7.134 1.430 1.00 96.19 148 ALA A CA 1
ATOM 1147 C C . ALA A 1 148 ? 6.352 7.445 2.829 1.00 96.19 148 ALA A C 1
ATOM 1149 O O . ALA A 1 148 ? 5.949 6.801 3.792 1.00 96.19 148 ALA A O 1
ATOM 1150 N N . LEU A 1 149 ? 7.200 8.466 2.969 1.00 95.50 149 LEU A N 1
ATOM 1151 C CA . LEU A 1 149 ? 7.775 8.850 4.257 1.00 95.50 149 LEU A CA 1
ATOM 1152 C C . LEU A 1 149 ? 6.702 9.293 5.262 1.00 95.50 149 LEU A C 1
ATOM 1154 O O . LEU A 1 149 ? 6.693 8.816 6.397 1.00 95.50 149 LEU A O 1
ATOM 1158 N N . VAL A 1 150 ? 5.767 10.154 4.849 1.00 95.19 150 VAL A N 1
ATOM 1159 C CA . VAL A 1 150 ? 4.685 10.649 5.719 1.00 95.19 150 VAL A CA 1
ATOM 1160 C C . VAL A 1 150 ? 3.792 9.502 6.197 1.00 95.19 150 VAL A C 1
ATOM 1162 O O . VAL A 1 150 ? 3.546 9.365 7.399 1.00 95.19 150 VAL A O 1
ATOM 1165 N N . LEU A 1 151 ? 3.340 8.643 5.277 1.00 95.69 151 LEU A N 1
ATOM 1166 C CA . LEU A 1 151 ? 2.506 7.487 5.613 1.00 95.69 151 LEU A CA 1
ATOM 1167 C C . LEU A 1 151 ? 3.264 6.460 6.462 1.00 95.69 151 LEU A C 1
ATOM 1169 O O . LEU A 1 151 ? 2.677 5.868 7.368 1.00 95.69 151 LEU A O 1
ATOM 1173 N N . PHE A 1 152 ? 4.562 6.271 6.212 1.00 94.69 152 PHE A N 1
ATOM 1174 C CA . PHE A 1 152 ? 5.396 5.345 6.971 1.00 94.69 152 PHE A CA 1
ATOM 1175 C C . PHE A 1 152 ? 5.546 5.790 8.425 1.00 94.69 152 PHE A C 1
ATOM 1177 O O . PHE A 1 152 ? 5.298 4.999 9.334 1.00 94.69 152 PHE A O 1
ATOM 1184 N N . LEU A 1 153 ? 5.908 7.056 8.661 1.00 92.75 153 LEU A N 1
ATOM 1185 C CA . LEU A 1 153 ? 6.094 7.586 10.013 1.00 92.75 153 LEU A CA 1
ATOM 1186 C C . LEU A 1 153 ? 4.799 7.500 10.829 1.00 92.75 153 LEU A C 1
ATOM 1188 O O . LEU A 1 153 ? 4.800 6.967 11.940 1.00 92.75 153 LEU A O 1
ATOM 1192 N N . LEU A 1 154 ? 3.680 7.955 10.260 1.00 92.50 154 LEU A N 1
ATOM 1193 C CA . LEU A 1 154 ? 2.390 7.954 10.954 1.00 92.50 154 LEU A CA 1
ATOM 1194 C C . LEU A 1 154 ? 1.796 6.553 11.110 1.00 92.50 154 LEU A C 1
ATOM 1196 O O . LEU A 1 154 ? 1.220 6.244 12.156 1.00 92.50 154 LEU A O 1
ATOM 1200 N N . GLY A 1 155 ? 1.980 5.680 10.117 1.00 91.44 155 GLY A N 1
ATOM 1201 C CA . GLY A 1 155 ? 1.598 4.274 10.209 1.00 91.44 155 GLY A CA 1
ATOM 1202 C C . GLY A 1 155 ? 2.393 3.544 11.294 1.00 91.44 155 GLY A C 1
ATOM 1203 O O . GLY A 1 155 ? 1.800 2.868 12.135 1.00 91.44 155 GLY A O 1
ATOM 1204 N N . ARG A 1 156 ? 3.722 3.735 11.359 1.00 90.31 156 ARG A N 1
ATOM 1205 C CA . ARG A 1 156 ? 4.579 3.138 12.402 1.00 90.31 156 ARG A CA 1
ATOM 1206 C C . ARG A 1 156 ? 4.201 3.648 13.786 1.00 90.31 156 ARG A C 1
ATOM 1208 O O . ARG A 1 156 ? 4.078 2.842 14.712 1.00 90.31 156 ARG A O 1
ATOM 1215 N N . PHE A 1 157 ? 3.980 4.954 13.922 1.00 90.12 157 PHE A N 1
ATOM 1216 C CA . PHE A 1 157 ? 3.515 5.560 15.166 1.00 90.12 157 PHE A CA 1
ATOM 1217 C C . PHE A 1 157 ? 2.177 4.958 15.617 1.00 90.12 157 PHE A C 1
ATOM 1219 O O . PHE A 1 157 ? 2.069 4.474 16.741 1.00 90.12 157 PHE A O 1
ATOM 1226 N N . SER A 1 158 ? 1.190 4.894 14.721 1.00 89.50 158 SER A N 1
ATOM 1227 C CA . SER A 1 158 ? -0.156 4.400 15.037 1.00 89.50 158 SER A CA 1
ATOM 1228 C C . SER A 1 158 ? -0.188 2.904 15.363 1.00 89.50 158 SER A C 1
ATOM 1230 O O . SER A 1 158 ? -0.904 2.495 16.275 1.00 89.50 158 SER A O 1
ATOM 1232 N N . ILE A 1 159 ? 0.623 2.078 14.688 1.00 87.94 159 ILE A N 1
ATOM 1233 C CA . ILE A 1 159 ? 0.784 0.663 15.060 1.00 87.94 159 ILE A CA 1
ATOM 1234 C C . ILE A 1 159 ? 1.377 0.545 16.462 1.00 87.94 159 ILE A C 1
ATOM 1236 O O . ILE A 1 159 ? 0.891 -0.247 17.270 1.00 87.94 159 ILE A O 1
ATOM 1240 N N . THR A 1 160 ? 2.409 1.328 16.765 1.00 87.12 160 THR A N 1
ATOM 1241 C CA . THR A 1 160 ? 3.074 1.291 18.073 1.00 87.12 160 THR A CA 1
ATOM 1242 C C . THR A 1 160 ? 2.112 1.722 19.178 1.00 87.12 160 THR A C 1
ATOM 1244 O O . THR A 1 160 ? 1.985 1.027 20.184 1.00 87.12 160 THR A O 1
ATOM 1247 N N . LEU A 1 161 ? 1.354 2.795 18.947 1.00 85.88 161 LEU A N 1
ATOM 1248 C CA . LEU A 1 161 ? 0.322 3.273 19.860 1.00 85.88 161 LEU A CA 1
ATOM 1249 C C . LEU A 1 161 ? -0.757 2.206 20.106 1.00 85.88 161 LEU A C 1
ATOM 1251 O O . LEU A 1 161 ? -1.083 1.924 21.257 1.00 85.88 161 LEU A O 1
ATOM 1255 N N . SER A 1 162 ? -1.229 1.538 19.045 1.00 84.50 162 SER A N 1
ATOM 1256 C CA . SER A 1 162 ? -2.222 0.458 19.164 1.00 84.50 162 SER A CA 1
ATOM 1257 C C . SER A 1 162 ? -1.734 -0.723 20.013 1.00 84.50 162 SER A C 1
ATOM 1259 O O . SER A 1 162 ? -2.521 -1.323 20.739 1.00 84.50 162 SER A O 1
ATOM 1261 N N . LYS A 1 163 ? -0.430 -1.040 19.967 1.00 82.62 163 LYS A N 1
ATOM 1262 C CA . LYS A 1 163 ? 0.177 -2.105 20.781 1.00 82.62 163 LYS A CA 1
ATOM 1263 C C . LYS A 1 163 ? 0.288 -1.702 22.250 1.00 82.62 163 LYS A C 1
ATOM 1265 O O . LYS A 1 163 ? -0.002 -2.517 23.116 1.00 82.62 163 LYS A O 1
ATOM 1270 N N . LEU A 1 164 ? 0.684 -0.458 22.524 1.00 83.06 164 LEU A N 1
ATOM 1271 C CA . LEU A 1 164 ? 0.829 0.059 23.888 1.00 83.06 164 LEU A CA 1
ATOM 1272 C C . LEU A 1 164 ? -0.517 0.178 24.611 1.00 83.06 164 LEU A C 1
ATOM 1274 O O . LEU A 1 164 ? -0.600 -0.099 25.802 1.00 83.06 164 LEU A O 1
ATOM 1278 N N . GLN A 1 165 ? -1.567 0.575 23.893 1.00 76.75 165 GLN A N 1
ATOM 1279 C CA . GLN A 1 165 ? -2.898 0.800 24.466 1.00 76.75 165 GLN A CA 1
ATOM 1280 C C . GLN A 1 165 ? -3.835 -0.407 24.318 1.00 76.75 165 GLN A C 1
ATOM 1282 O O . GLN A 1 165 ? -4.972 -0.347 24.763 1.00 76.75 165 GLN A O 1
ATOM 1287 N N . SER A 1 166 ? -3.362 -1.514 23.727 1.00 71.75 166 SER A N 1
ATOM 1288 C CA . SER A 1 166 ? -4.161 -2.719 23.430 1.00 71.75 166 SER A CA 1
ATOM 1289 C C . SER A 1 166 ? -5.430 -2.446 22.609 1.00 71.75 166 SER A C 1
ATOM 1291 O O . SER A 1 166 ? -6.385 -3.224 22.625 1.00 71.75 166 SER A O 1
ATOM 1293 N N . ASP A 1 167 ? -5.416 -1.360 21.838 1.00 71.50 167 ASP A N 1
ATOM 1294 C CA . ASP A 1 167 ? -6.566 -0.891 21.085 1.00 71.50 167 ASP A CA 1
ATOM 1295 C C . ASP A 1 167 ? -6.665 -1.583 19.731 1.00 71.50 167 ASP A C 1
ATOM 1297 O O . ASP A 1 167 ? -5.832 -1.432 18.832 1.00 71.50 167 ASP A O 1
ATOM 1301 N N . ILE A 1 168 ? -7.754 -2.325 19.558 1.00 75.50 168 ILE A N 1
ATOM 1302 C CA . ILE A 1 168 ? -8.007 -3.114 18.349 1.00 75.50 168 ILE A CA 1
ATOM 1303 C C . ILE A 1 168 ? -8.478 -2.210 17.197 1.00 75.50 168 ILE A C 1
ATOM 1305 O O . ILE A 1 168 ? -8.359 -2.580 16.031 1.00 75.50 168 ILE A O 1
ATOM 1309 N N . VAL A 1 169 ? -8.985 -1.009 17.502 1.00 81.00 169 VAL A N 1
ATOM 1310 C CA . VAL A 1 169 ? -9.737 -0.192 16.542 1.00 81.00 169 VAL A CA 1
ATOM 1311 C C . VAL A 1 169 ? -8.865 0.540 15.529 1.00 81.00 169 VAL A C 1
ATOM 1313 O O . VAL A 1 169 ? -9.157 0.511 14.336 1.00 81.00 169 VAL A O 1
ATOM 1316 N N . ILE A 1 170 ? -7.777 1.165 15.982 1.00 83.81 170 ILE A N 1
ATOM 1317 C CA . ILE A 1 170 ? -6.900 1.970 15.117 1.00 83.81 170 ILE A CA 1
ATOM 1318 C C . ILE A 1 170 ? -5.903 1.111 14.321 1.00 83.81 170 ILE A C 1
ATOM 1320 O O . ILE A 1 170 ? -5.333 1.559 13.323 1.00 83.81 170 ILE A O 1
ATOM 1324 N N . ARG A 1 171 ? -5.698 -0.141 14.750 1.00 86.25 171 ARG A N 1
ATOM 1325 C CA . ARG A 1 171 ? -4.687 -1.055 14.209 1.00 86.25 171 ARG A CA 1
ATOM 1326 C C . ARG A 1 171 ? -4.857 -1.349 12.708 1.00 86.25 171 ARG A C 1
ATOM 1328 O O . ARG A 1 171 ? -3.851 -1.240 12.005 1.00 86.25 171 ARG A O 1
ATOM 1335 N N . PRO A 1 172 ? -6.058 -1.667 12.178 1.00 87.75 172 PRO A N 1
ATOM 1336 C CA . PRO A 1 172 ? -6.228 -1.950 10.751 1.00 87.75 172 PRO A CA 1
ATOM 1337 C C . PRO A 1 172 ? -5.907 -0.731 9.881 1.00 87.75 172 PRO A C 1
ATOM 1339 O O . PRO A 1 172 ? -5.203 -0.845 8.882 1.00 87.75 172 PRO A O 1
ATOM 1342 N N . VAL A 1 173 ? -6.344 0.463 10.299 1.00 90.19 173 VAL A N 1
ATOM 1343 C CA . VAL A 1 173 ? -6.068 1.721 9.583 1.00 90.19 173 VAL A CA 1
ATOM 1344 C C . VAL A 1 173 ? -4.567 1.992 9.528 1.00 90.19 173 VAL A C 1
ATOM 1346 O O . VAL A 1 173 ? -4.028 2.300 8.467 1.00 90.19 173 VAL A O 1
ATOM 1349 N N . ALA A 1 174 ? -3.875 1.815 10.653 1.00 91.19 174 ALA A N 1
ATOM 1350 C CA . ALA A 1 174 ? -2.430 1.984 10.729 1.00 91.19 174 ALA A CA 1
ATOM 1351 C C . ALA A 1 174 ? -1.674 0.987 9.829 1.00 91.19 174 ALA A C 1
ATOM 1353 O O . ALA A 1 174 ? -0.688 1.352 9.187 1.00 91.19 174 ALA A O 1
ATOM 1354 N N . ALA A 1 175 ? -2.156 -0.257 9.735 1.00 91.44 175 ALA A N 1
ATOM 1355 C CA . ALA A 1 175 ? -1.601 -1.262 8.833 1.00 91.44 175 ALA A CA 1
ATOM 1356 C C . ALA A 1 175 ? -1.806 -0.879 7.356 1.00 91.44 175 ALA A C 1
ATOM 1358 O O . ALA A 1 175 ? -0.856 -0.918 6.573 1.00 91.44 175 ALA A O 1
ATOM 1359 N N . HIS A 1 176 ? -3.003 -0.412 6.989 1.00 92.69 176 HIS A N 1
ATOM 1360 C CA . HIS A 1 176 ? -3.284 0.091 5.643 1.00 92.69 176 HIS A CA 1
ATOM 1361 C C . HIS A 1 176 ? -2.430 1.312 5.274 1.00 92.69 176 HIS A C 1
ATOM 1363 O O . HIS A 1 176 ? -1.969 1.389 4.134 1.00 92.69 176 HIS A O 1
ATOM 1369 N N . MET A 1 177 ? -2.163 2.219 6.224 1.00 94.19 177 MET A N 1
ATOM 1370 C CA . MET A 1 177 ? -1.242 3.349 6.032 1.00 94.19 177 MET A CA 1
ATOM 1371 C C . MET A 1 177 ? 0.185 2.883 5.737 1.00 94.19 177 MET A C 1
ATOM 1373 O O . MET A 1 177 ? 0.798 3.395 4.804 1.00 94.19 177 MET A O 1
ATOM 1377 N N . LEU A 1 178 ? 0.706 1.893 6.473 1.00 93.81 178 LEU A N 1
ATOM 1378 C CA . LEU A 1 178 ? 2.042 1.347 6.204 1.00 93.81 178 LEU A CA 1
ATOM 1379 C C . LEU A 1 178 ? 2.138 0.663 4.846 1.00 93.81 178 LEU A C 1
ATOM 1381 O O . LEU A 1 178 ? 3.083 0.910 4.103 1.00 93.81 178 LEU A O 1
ATOM 1385 N N . VAL A 1 179 ? 1.151 -0.157 4.490 1.00 95.00 179 VAL A N 1
ATOM 1386 C CA . VAL A 1 179 ? 1.116 -0.770 3.157 1.00 95.00 179 VAL A CA 1
ATOM 1387 C C . VAL A 1 179 ? 0.993 0.305 2.075 1.00 95.00 179 VAL A C 1
ATOM 1389 O O . VAL A 1 179 ? 1.679 0.233 1.060 1.00 95.00 179 VAL A O 1
ATOM 1392 N N . GLY A 1 180 ? 0.211 1.360 2.320 1.00 95.00 180 GLY A N 1
ATOM 1393 C CA . GLY A 1 180 ? 0.146 2.532 1.448 1.00 95.00 180 GLY A CA 1
ATOM 1394 C C . GLY A 1 180 ? 1.503 3.214 1.285 1.00 95.00 180 GLY A C 1
ATOM 1395 O O . GLY A 1 180 ? 1.860 3.589 0.170 1.00 95.00 180 GLY A O 1
ATOM 1396 N N . ALA A 1 181 ? 2.294 3.315 2.353 1.00 96.19 181 ALA A N 1
ATOM 1397 C CA . ALA A 1 181 ? 3.657 3.830 2.288 1.00 96.19 181 ALA A CA 1
ATOM 1398 C C . ALA A 1 181 ? 4.557 2.965 1.396 1.00 96.19 181 ALA A C 1
ATOM 1400 O O . ALA A 1 181 ? 5.268 3.497 0.545 1.00 96.19 181 ALA A O 1
ATOM 1401 N N . TYR A 1 182 ? 4.487 1.639 1.538 1.00 94.88 182 TYR A N 1
ATOM 1402 C CA . TYR A 1 182 ? 5.260 0.710 0.712 1.00 94.88 182 TYR A CA 1
ATOM 1403 C C . TYR A 1 182 ? 4.854 0.758 -0.764 1.00 94.88 182 TYR A C 1
ATOM 1405 O O . TYR A 1 182 ? 5.726 0.754 -1.628 1.00 94.88 182 TYR A O 1
ATOM 1413 N N . ILE A 1 183 ? 3.557 0.879 -1.066 1.00 96.19 183 ILE A N 1
ATOM 1414 C CA . ILE A 1 183 ? 3.068 1.033 -2.445 1.00 96.19 183 ILE A CA 1
ATOM 1415 C C . ILE A 1 183 ? 3.533 2.370 -3.044 1.00 96.19 183 ILE A C 1
ATOM 1417 O O . ILE A 1 183 ? 3.970 2.401 -4.195 1.00 96.19 183 ILE A O 1
ATOM 1421 N N . ASN A 1 184 ? 3.501 3.467 -2.277 1.00 95.69 184 ASN A N 1
ATOM 1422 C CA . ASN A 1 184 ? 4.027 4.761 -2.730 1.00 95.69 184 ASN A CA 1
ATOM 1423 C C . ASN A 1 184 ? 5.538 4.692 -2.979 1.00 95.69 184 ASN A C 1
ATOM 1425 O O . ASN A 1 184 ? 6.006 5.163 -4.012 1.00 95.69 184 ASN A O 1
ATOM 1429 N N . PHE A 1 185 ? 6.293 4.046 -2.088 1.00 95.50 185 PHE A N 1
ATOM 1430 C CA . PHE A 1 185 ? 7.728 3.839 -2.271 1.00 95.50 185 PHE A CA 1
ATOM 1431 C C . PHE A 1 185 ? 8.022 3.010 -3.528 1.00 95.50 185 PHE A C 1
ATOM 1433 O O . PHE A 1 185 ? 8.845 3.412 -4.347 1.00 95.50 185 PHE A O 1
ATOM 1440 N N . ALA A 1 186 ? 7.305 1.900 -3.726 1.00 95.06 186 ALA A N 1
ATOM 1441 C CA . ALA A 1 186 ? 7.430 1.059 -4.914 1.00 95.06 186 ALA A CA 1
ATOM 1442 C C . ALA A 1 186 ? 7.064 1.818 -6.199 1.00 95.06 186 ALA A C 1
ATOM 1444 O O . ALA A 1 186 ? 7.748 1.675 -7.206 1.00 95.06 186 ALA A O 1
ATOM 1445 N N . THR A 1 187 ? 6.037 2.670 -6.159 1.00 94.62 187 THR A N 1
ATOM 1446 C CA . THR A 1 187 ? 5.645 3.523 -7.293 1.00 94.62 187 THR A CA 1
ATOM 1447 C C . THR A 1 187 ? 6.724 4.560 -7.607 1.00 94.62 187 THR A C 1
ATOM 1449 O O . THR A 1 187 ? 7.109 4.707 -8.764 1.00 94.62 187 THR A O 1
ATOM 1452 N N . GLY A 1 188 ? 7.287 5.224 -6.592 1.00 93.62 188 GLY A N 1
ATOM 1453 C CA . GLY A 1 188 ? 8.417 6.142 -6.765 1.00 93.62 188 GLY A CA 1
ATOM 1454 C C . GLY A 1 188 ? 9.658 5.450 -7.340 1.00 93.62 188 GLY A C 1
ATOM 1455 O O . GLY A 1 188 ? 10.265 5.960 -8.281 1.00 93.62 188 GLY A O 1
ATOM 1456 N N . ALA A 1 189 ? 9.989 4.256 -6.842 1.00 91.69 189 ALA A N 1
ATOM 1457 C CA . ALA A 1 189 ? 11.068 3.423 -7.373 1.00 91.69 189 ALA A CA 1
ATOM 1458 C C . ALA A 1 189 ? 10.787 2.949 -8.811 1.00 91.69 189 ALA A C 1
ATOM 1460 O O . ALA A 1 189 ? 11.697 2.895 -9.634 1.00 91.69 189 ALA A O 1
ATOM 1461 N N . GLY A 1 190 ? 9.526 2.664 -9.137 1.00 91.19 190 GLY A N 1
ATOM 1462 C CA . GLY A 1 190 ? 9.079 2.338 -10.487 1.00 91.19 190 GLY A CA 1
ATOM 1463 C C . GLY A 1 190 ? 9.315 3.464 -11.482 1.00 91.19 190 GLY A C 1
ATOM 1464 O O . GLY A 1 190 ? 9.849 3.229 -12.562 1.00 91.19 190 GLY A O 1
ATOM 1465 N N . ILE A 1 191 ? 8.983 4.697 -11.095 1.00 90.69 191 ILE A N 1
ATOM 1466 C CA . ILE A 1 191 ? 9.253 5.890 -11.907 1.00 90.69 191 ILE A CA 1
ATOM 1467 C C . ILE A 1 191 ? 10.766 6.091 -12.075 1.00 90.69 191 ILE A C 1
ATOM 1469 O O . ILE A 1 191 ? 11.222 6.384 -13.178 1.00 90.69 191 ILE A O 1
ATOM 1473 N N . ALA A 1 192 ? 11.557 5.864 -11.021 1.00 88.50 192 ALA A N 1
ATOM 1474 C CA . ALA A 1 192 ? 13.017 5.909 -11.107 1.00 88.50 192 ALA A CA 1
ATOM 1475 C C . ALA A 1 192 ? 13.584 4.851 -12.070 1.00 88.50 192 ALA A C 1
ATOM 1477 O O . ALA A 1 192 ? 14.511 5.131 -12.828 1.00 88.50 192 ALA A O 1
ATOM 1478 N N . ALA A 1 193 ? 13.011 3.646 -12.086 1.00 87.12 193 ALA A N 1
ATOM 1479 C CA . ALA A 1 193 ? 13.398 2.591 -13.019 1.00 87.12 193 ALA A CA 1
ATOM 1480 C C . ALA A 1 193 ? 13.034 2.938 -14.472 1.00 87.12 193 ALA A C 1
ATOM 1482 O O . ALA A 1 193 ? 13.804 2.638 -15.385 1.00 87.12 193 ALA A O 1
ATOM 1483 N N . VAL A 1 194 ? 11.900 3.611 -14.689 1.00 87.56 194 VAL A N 1
ATOM 1484 C CA . VAL A 1 194 ? 11.513 4.124 -16.011 1.00 87.56 194 VAL A CA 1
ATOM 1485 C C . VAL A 1 194 ? 12.521 5.161 -16.503 1.00 87.56 194 VAL A C 1
ATOM 1487 O O . VAL A 1 194 ? 12.975 5.051 -17.640 1.00 87.56 194 VAL A O 1
ATOM 1490 N N . GLU A 1 195 ? 12.947 6.086 -15.638 1.00 85.62 195 GLU A N 1
ATOM 1491 C CA . GLU A 1 195 ? 14.013 7.053 -15.945 1.00 85.62 195 GLU A CA 1
ATOM 1492 C C . GLU A 1 195 ? 15.357 6.358 -16.239 1.00 85.62 195 GLU A C 1
ATOM 1494 O O . GLU A 1 195 ? 16.098 6.767 -17.128 1.00 85.62 195 GLU A O 1
ATOM 1499 N N . ALA A 1 196 ? 15.651 5.246 -15.558 1.00 82.62 196 ALA A N 1
ATOM 1500 C CA . ALA A 1 196 ? 16.839 4.420 -15.794 1.00 82.62 196 ALA A CA 1
ATOM 1501 C C . ALA A 1 196 ? 16.760 3.524 -17.055 1.00 82.62 196 ALA A C 1
ATOM 1503 O O . ALA A 1 196 ? 17.590 2.625 -17.242 1.00 82.62 196 ALA A O 1
ATOM 1504 N N . GLY A 1 197 ? 15.763 3.737 -17.920 1.00 80.75 197 GLY A N 1
ATOM 1505 C CA . GLY A 1 197 ? 15.607 3.025 -19.188 1.00 80.75 197 GLY A CA 1
ATOM 1506 C C . GLY A 1 197 ? 14.865 1.688 -19.085 1.00 80.75 197 GLY A C 1
ATOM 1507 O O . GLY A 1 197 ? 15.102 0.805 -19.911 1.00 80.75 197 GLY A O 1
ATOM 1508 N N . TYR A 1 198 ? 14.007 1.496 -18.074 1.00 84.25 198 TYR A N 1
ATOM 1509 C CA . TYR A 1 198 ? 13.073 0.359 -17.977 1.00 84.25 198 TYR A CA 1
ATOM 1510 C C . TYR A 1 198 ? 11.618 0.834 -18.076 1.00 84.25 198 TYR A C 1
ATOM 1512 O O . TYR A 1 198 ? 10.918 0.908 -17.059 1.00 84.25 198 TYR A O 1
ATOM 1520 N N . PRO A 1 199 ? 11.129 1.144 -19.289 1.00 82.50 199 PRO A N 1
ATOM 1521 C CA . PRO A 1 199 ? 9.834 1.796 -19.469 1.00 82.50 199 PRO A CA 1
ATOM 1522 C C . PRO A 1 199 ? 8.648 0.890 -19.089 1.00 82.50 199 PRO A C 1
ATOM 1524 O O . PRO A 1 199 ? 7.577 1.382 -18.744 1.00 82.50 199 PRO A O 1
ATOM 1527 N N . GLU A 1 200 ? 8.840 -0.433 -19.066 1.00 86.19 200 GLU A N 1
ATOM 1528 C CA . GLU A 1 200 ? 7.805 -1.403 -18.682 1.00 86.19 200 GLU A CA 1
ATOM 1529 C C . GLU A 1 200 ? 7.516 -1.444 -17.172 1.00 86.19 200 GLU A C 1
ATOM 1531 O O . GLU A 1 200 ? 6.474 -1.960 -16.760 1.00 86.19 200 GLU A O 1
ATOM 1536 N N . THR A 1 201 ? 8.400 -0.885 -16.336 1.00 88.00 201 THR A N 1
ATOM 1537 C CA . THR A 1 201 ? 8.315 -1.021 -14.871 1.00 88.00 201 THR A CA 1
ATOM 1538 C C . THR A 1 201 ? 7.037 -0.411 -14.291 1.00 88.00 201 THR A C 1
ATOM 1540 O O . THR A 1 201 ? 6.435 -1.003 -13.397 1.00 88.00 201 THR A O 1
ATOM 1543 N N . ASP A 1 202 ? 6.573 0.729 -14.817 1.00 89.88 202 ASP A N 1
ATOM 1544 C CA . ASP A 1 202 ? 5.326 1.372 -14.364 1.00 89.88 202 ASP A CA 1
ATOM 1545 C C . ASP A 1 202 ? 4.099 0.484 -14.619 1.00 89.88 202 ASP A C 1
ATOM 1547 O O . ASP A 1 202 ? 3.244 0.307 -13.750 1.00 89.88 202 ASP A O 1
ATOM 1551 N N . LEU A 1 203 ? 4.041 -0.139 -15.799 1.00 90.38 203 LEU A N 1
ATOM 1552 C CA . LEU A 1 203 ? 2.941 -1.016 -16.192 1.00 90.38 203 LEU A CA 1
ATOM 1553 C C . LEU A 1 203 ? 2.986 -2.346 -15.430 1.00 90.38 203 LEU A C 1
ATOM 1555 O O . LEU A 1 203 ? 1.940 -2.863 -15.030 1.00 90.38 203 LEU A O 1
ATOM 1559 N N . LEU A 1 204 ? 4.183 -2.888 -15.188 1.00 91.56 204 LEU A N 1
ATOM 1560 C CA . LEU A 1 204 ? 4.368 -4.072 -14.353 1.00 91.56 204 LEU A CA 1
ATOM 1561 C C . LEU A 1 204 ? 3.905 -3.810 -12.913 1.00 91.56 204 LEU A C 1
ATOM 1563 O O . LEU A 1 204 ? 3.125 -4.593 -12.372 1.00 91.56 204 LEU A O 1
ATOM 1567 N N . LEU A 1 205 ? 4.309 -2.685 -12.316 1.00 93.00 205 LEU A N 1
ATOM 1568 C CA . LEU A 1 205 ? 3.857 -2.285 -10.981 1.00 93.00 205 LEU A CA 1
ATOM 1569 C C . LEU A 1 205 ? 2.345 -2.079 -10.928 1.00 93.00 205 LEU A C 1
ATOM 1571 O O . LEU A 1 205 ? 1.700 -2.559 -9.999 1.00 93.00 205 LEU A O 1
ATOM 1575 N N . ALA A 1 206 ? 1.754 -1.446 -11.942 1.00 92.75 206 ALA A N 1
ATOM 1576 C CA . ALA A 1 206 ? 0.306 -1.305 -12.042 1.00 92.75 206 ALA A CA 1
ATOM 1577 C C . ALA A 1 206 ? -0.407 -2.674 -12.050 1.00 92.75 206 ALA A C 1
ATOM 1579 O O . ALA A 1 206 ? -1.396 -2.875 -11.341 1.00 92.75 206 ALA A O 1
ATOM 1580 N N . LYS A 1 207 ? 0.114 -3.663 -12.788 1.00 93.12 207 LYS A N 1
ATOM 1581 C CA . LYS A 1 207 ? -0.426 -5.034 -12.770 1.00 93.12 207 LYS A CA 1
ATOM 1582 C C . LYS A 1 207 ? -0.304 -5.676 -11.387 1.00 93.12 207 LYS A C 1
ATOM 1584 O O . LYS A 1 207 ? -1.284 -6.239 -10.904 1.00 93.12 207 LYS A O 1
ATOM 1589 N N . ILE A 1 208 ? 0.851 -5.543 -10.732 1.00 94.50 208 ILE A N 1
ATOM 1590 C CA . ILE A 1 208 ? 1.082 -6.079 -9.380 1.00 94.50 208 ILE A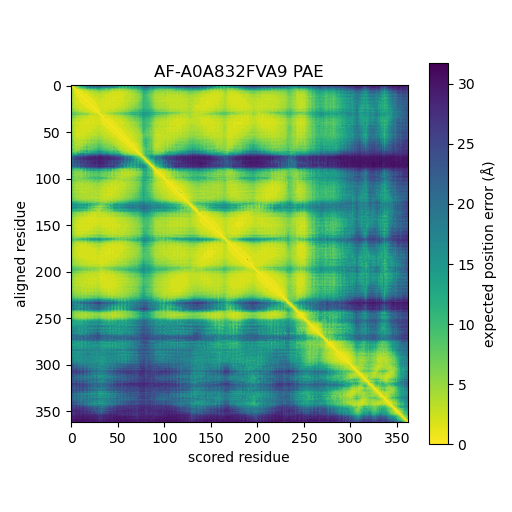 CA 1
ATOM 1591 C C . ILE A 1 208 ? 0.101 -5.460 -8.375 1.00 94.50 208 ILE A C 1
ATOM 1593 O O . ILE A 1 208 ? -0.544 -6.193 -7.628 1.00 94.50 208 ILE A O 1
ATOM 1597 N N . ILE A 1 209 ? -0.080 -4.135 -8.391 1.00 94.62 209 ILE A N 1
ATOM 1598 C CA . ILE A 1 209 ? -1.028 -3.449 -7.499 1.00 94.62 209 ILE A CA 1
ATOM 1599 C C . ILE A 1 209 ? -2.467 -3.889 -7.801 1.00 94.62 209 ILE A C 1
ATOM 1601 O O . ILE A 1 209 ? -3.245 -4.107 -6.879 1.00 94.62 209 ILE A O 1
ATOM 1605 N N . THR A 1 210 ? -2.828 -4.091 -9.071 1.00 94.88 210 THR A N 1
ATOM 1606 C CA . THR A 1 210 ? -4.165 -4.590 -9.446 1.00 94.88 210 THR A CA 1
ATOM 1607 C C . THR A 1 210 ? -4.423 -5.992 -8.891 1.00 94.88 210 THR A C 1
ATOM 1609 O O . THR A 1 210 ? -5.487 -6.238 -8.324 1.00 94.88 210 THR A O 1
ATOM 1612 N N . ILE A 1 211 ? -3.445 -6.899 -9.002 1.00 94.88 211 ILE A N 1
ATOM 1613 C CA . ILE A 1 211 ? -3.525 -8.244 -8.413 1.00 94.88 211 ILE A CA 1
ATOM 1614 C C . ILE A 1 211 ? -3.646 -8.143 -6.890 1.00 94.88 211 ILE A C 1
ATOM 1616 O O . ILE A 1 211 ? -4.476 -8.823 -6.295 1.00 94.88 211 ILE A O 1
ATOM 1620 N N . PHE A 1 212 ? -2.873 -7.258 -6.258 1.00 94.44 212 PHE A N 1
ATOM 1621 C CA . PHE A 1 212 ? -2.956 -7.022 -4.820 1.00 94.44 212 PHE A CA 1
ATOM 1622 C C . PHE A 1 212 ? -4.350 -6.533 -4.386 1.00 94.44 212 PHE A C 1
ATOM 1624 O O . PHE A 1 212 ? -4.907 -7.066 -3.428 1.00 94.44 212 PHE A O 1
ATOM 1631 N N . LEU A 1 213 ? -4.959 -5.590 -5.116 1.00 93.69 213 LEU A N 1
ATOM 1632 C CA . LEU A 1 213 ? -6.333 -5.136 -4.859 1.00 93.69 213 LEU A CA 1
ATOM 1633 C C . LEU A 1 213 ? -7.354 -6.269 -5.025 1.00 93.69 213 LEU A C 1
ATOM 1635 O O . LEU A 1 213 ? -8.271 -6.382 -4.212 1.00 93.69 213 LEU A O 1
ATOM 1639 N N . ALA A 1 214 ? -7.185 -7.124 -6.039 1.00 94.19 214 ALA A N 1
ATOM 1640 C CA . ALA A 1 214 ? -8.040 -8.289 -6.248 1.00 94.19 214 ALA A CA 1
ATOM 1641 C C . ALA A 1 214 ? -7.930 -9.288 -5.086 1.00 94.19 214 ALA A C 1
ATOM 1643 O O . ALA A 1 214 ? -8.950 -9.733 -4.565 1.00 94.19 214 ALA A O 1
ATOM 1644 N N . LEU A 1 215 ? -6.709 -9.595 -4.633 1.00 94.88 215 LEU A N 1
ATOM 1645 C CA . LEU A 1 215 ? -6.475 -10.469 -3.479 1.00 94.88 215 LEU A CA 1
ATOM 1646 C C . LEU A 1 215 ? -7.102 -9.901 -2.204 1.00 94.88 215 LEU A C 1
ATOM 1648 O O . LEU A 1 215 ? -7.726 -10.642 -1.451 1.00 94.88 215 LEU A O 1
ATOM 1652 N N . LEU A 1 216 ? -6.995 -8.589 -1.992 1.00 92.88 216 LEU A N 1
ATOM 1653 C CA . LEU A 1 216 ? -7.586 -7.911 -0.840 1.00 92.88 216 LEU A CA 1
ATOM 1654 C C . LEU A 1 216 ? -9.124 -7.938 -0.892 1.00 92.88 216 LEU A C 1
ATOM 1656 O O . LEU A 1 216 ? -9.776 -8.147 0.130 1.00 92.88 216 LEU A O 1
ATOM 1660 N N . ALA A 1 217 ? -9.717 -7.787 -2.080 1.00 93.00 217 ALA A N 1
ATOM 1661 C CA . ALA A 1 217 ? -11.157 -7.944 -2.277 1.00 93.00 217 ALA A CA 1
ATOM 1662 C C . ALA A 1 217 ? -11.618 -9.386 -1.997 1.00 93.00 217 ALA A C 1
ATOM 1664 O O . ALA A 1 217 ? -12.603 -9.585 -1.288 1.00 93.00 217 ALA A O 1
ATOM 1665 N N . VAL A 1 218 ? -10.892 -10.390 -2.500 1.00 93.62 218 VAL A N 1
ATOM 1666 C CA . VAL A 1 218 ? -11.188 -11.811 -2.250 1.00 93.62 218 VAL A CA 1
ATOM 1667 C C . VAL A 1 218 ? -11.060 -12.144 -0.765 1.00 93.62 218 VAL A C 1
ATOM 1669 O O . VAL A 1 218 ? -11.940 -12.793 -0.206 1.00 93.62 218 VAL A O 1
ATOM 1672 N N . GLU A 1 219 ? -10.008 -11.668 -0.100 1.00 92.94 219 GLU A N 1
ATOM 1673 C CA . GLU A 1 219 ? -9.825 -11.868 1.336 1.00 92.94 219 GLU A CA 1
ATOM 1674 C C . GLU A 1 219 ? -10.989 -11.274 2.140 1.00 92.94 219 GLU A C 1
ATOM 1676 O O . GLU A 1 219 ? -11.547 -11.948 3.007 1.00 92.94 219 GLU A O 1
ATOM 1681 N N . ASN A 1 220 ? -11.395 -10.038 1.839 1.00 89.50 220 ASN A N 1
ATOM 1682 C CA . ASN A 1 220 ? -12.523 -9.412 2.528 1.00 89.50 220 ASN A CA 1
ATOM 1683 C C . ASN A 1 220 ? -13.847 -10.118 2.246 1.00 89.50 220 ASN A C 1
ATOM 1685 O O . ASN A 1 220 ? -14.659 -10.251 3.158 1.00 89.50 220 ASN A O 1
ATOM 1689 N N . LEU A 1 221 ? -14.049 -10.623 1.027 1.00 90.69 221 LEU A N 1
ATOM 1690 C CA . LEU A 1 221 ? -15.213 -11.438 0.690 1.00 90.69 221 LEU A CA 1
ATOM 1691 C C . LEU A 1 221 ? -15.253 -12.712 1.543 1.00 90.69 221 LEU A C 1
ATOM 1693 O O . LEU A 1 221 ? -16.286 -13.019 2.133 1.00 90.69 221 LEU A O 1
ATOM 1697 N N . ILE A 1 222 ? -14.124 -13.419 1.662 1.00 90.25 222 ILE A N 1
ATOM 1698 C CA . ILE A 1 222 ? -14.010 -14.617 2.502 1.00 90.25 222 ILE A CA 1
ATOM 1699 C C . ILE A 1 222 ? -14.276 -14.264 3.968 1.00 90.25 222 ILE A C 1
ATOM 1701 O O . ILE A 1 222 ? -15.086 -14.926 4.610 1.00 90.25 222 ILE A O 1
ATOM 1705 N N . ASN A 1 223 ? -13.652 -13.209 4.500 1.00 86.38 223 ASN A N 1
ATOM 1706 C CA . ASN A 1 223 ? -13.864 -12.780 5.886 1.00 86.38 223 ASN A CA 1
ATOM 1707 C C . ASN A 1 223 ? -15.327 -12.405 6.151 1.00 86.38 223 ASN A C 1
ATOM 1709 O O . ASN A 1 223 ? -15.871 -12.776 7.187 1.00 86.38 223 ASN A O 1
ATOM 1713 N N . MET A 1 224 ? -15.980 -11.726 5.208 1.00 85.31 224 MET A N 1
ATOM 1714 C CA . MET A 1 224 ? -17.396 -11.385 5.304 1.00 85.31 224 MET A CA 1
ATOM 1715 C C . MET A 1 224 ? -18.277 -12.640 5.324 1.00 85.31 224 MET A C 1
ATOM 1717 O O . MET A 1 224 ? -19.183 -12.725 6.148 1.00 85.31 224 MET A O 1
ATOM 1721 N N . ILE A 1 225 ? -17.990 -13.631 4.472 1.00 88.06 225 ILE A N 1
ATOM 1722 C CA . ILE A 1 225 ? -18.690 -14.924 4.476 1.00 88.06 225 ILE A CA 1
ATOM 1723 C C . ILE A 1 225 ? -18.481 -15.635 5.818 1.00 88.06 225 ILE A C 1
ATOM 1725 O O . ILE A 1 225 ? -19.447 -16.080 6.431 1.00 88.06 225 ILE A O 1
ATOM 1729 N N . LEU A 1 226 ? -17.244 -15.706 6.313 1.00 85.25 226 LEU A N 1
ATOM 1730 C CA . LEU A 1 226 ? -16.929 -16.344 7.593 1.00 85.25 226 LEU A CA 1
ATOM 1731 C C . LEU A 1 226 ? -17.598 -15.637 8.781 1.00 85.25 226 LEU A C 1
ATOM 1733 O O . LEU A 1 226 ? -18.011 -16.305 9.726 1.00 85.25 226 LEU A O 1
ATOM 1737 N N . GLU A 1 227 ? -17.757 -14.314 8.730 1.00 82.44 227 GLU A N 1
ATOM 1738 C CA . GLU A 1 227 ? -18.440 -13.553 9.781 1.00 82.4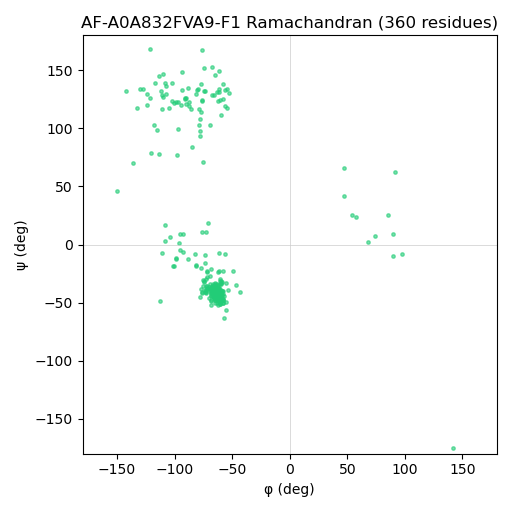4 227 GLU A CA 1
ATOM 1739 C C . GLU A 1 227 ? -19.952 -13.836 9.817 1.00 82.44 227 GLU A C 1
ATOM 1741 O O . GLU A 1 227 ? -20.554 -13.772 10.888 1.00 82.44 227 GLU A O 1
ATOM 1746 N N . ILE A 1 228 ? -20.573 -14.212 8.688 1.00 83.31 228 ILE A N 1
ATOM 1747 C CA . ILE A 1 228 ? -21.979 -14.663 8.659 1.00 83.31 228 ILE A CA 1
ATOM 1748 C C . ILE A 1 228 ? -22.145 -15.957 9.464 1.00 83.31 228 ILE A C 1
ATOM 1750 O O . ILE A 1 228 ? -23.125 -16.105 10.192 1.00 83.31 228 ILE A O 1
ATOM 1754 N N . TYR A 1 229 ? -21.175 -16.870 9.376 1.00 82.00 229 TYR A N 1
ATOM 1755 C CA . TYR A 1 229 ? -21.185 -18.131 10.123 1.00 82.00 229 TYR A CA 1
ATOM 1756 C C . TYR A 1 229 ? -20.684 -17.991 11.563 1.00 82.00 229 TYR A C 1
ATOM 1758 O O . TYR A 1 229 ? -20.772 -18.944 12.339 1.00 82.00 229 TYR A O 1
ATOM 1766 N N . ARG A 1 230 ? -20.143 -16.829 11.943 1.00 78.62 230 ARG A N 1
ATOM 1767 C CA . ARG A 1 230 ? -19.537 -16.643 13.258 1.00 78.62 230 ARG A CA 1
ATOM 1768 C C . ARG A 1 230 ? -20.613 -16.487 14.343 1.00 78.62 230 ARG A C 1
ATOM 1770 O O . ARG A 1 230 ? -21.409 -15.546 14.284 1.00 78.62 230 ARG A O 1
ATOM 1777 N N . PRO A 1 231 ? -20.609 -17.334 15.391 1.00 75.19 231 PRO A N 1
ATOM 1778 C CA . PRO A 1 231 ? -21.537 -17.198 16.508 1.00 75.19 231 PRO A CA 1
ATOM 1779 C C . PRO A 1 231 ? -21.323 -15.871 17.246 1.00 75.19 231 PRO A C 1
ATOM 1781 O O . PRO A 1 231 ? -20.222 -15.573 17.719 1.00 75.19 231 PRO A O 1
ATOM 1784 N N . ARG A 1 232 ? -22.383 -15.066 17.361 1.00 67.94 232 ARG A N 1
ATOM 1785 C CA . ARG A 1 232 ? -22.366 -13.784 18.079 1.00 67.94 232 ARG A CA 1
ATOM 1786 C C . ARG A 1 232 ? -22.614 -14.026 19.566 1.00 67.94 232 ARG A C 1
ATOM 1788 O O . ARG A 1 232 ? -23.746 -13.956 20.033 1.00 67.94 232 ARG A O 1
ATOM 1795 N N . VAL A 1 233 ? -21.553 -14.356 20.297 1.00 65.88 233 VAL A N 1
ATOM 1796 C CA . VAL A 1 233 ? -21.605 -14.526 21.757 1.00 65.88 233 VAL A CA 1
ATOM 1797 C C . VAL A 1 233 ? -21.514 -13.151 22.427 1.00 65.88 233 VAL A C 1
ATOM 1799 O O . VAL A 1 233 ? -20.631 -12.356 22.097 1.00 65.88 233 VAL A O 1
ATOM 1802 N N . HIS A 1 234 ? -22.429 -12.860 23.354 1.00 51.66 234 HIS A N 1
ATOM 1803 C CA . HIS A 1 234 ? -22.412 -11.625 24.142 1.00 51.66 234 HIS A CA 1
ATOM 1804 C C . HIS A 1 234 ? -21.120 -11.554 24.979 1.00 51.66 234 HIS A C 1
ATOM 1806 O O . HIS A 1 234 ? -20.727 -12.542 25.592 1.00 51.66 234 HIS A O 1
ATOM 1812 N N . GLY A 1 235 ? -20.447 -10.398 24.989 1.00 55.75 235 GLY A N 1
ATOM 1813 C CA . GLY A 1 235 ? -19.252 -10.150 25.813 1.00 55.75 235 GLY A CA 1
ATOM 1814 C C . GLY A 1 235 ? -17.893 -10.317 25.117 1.00 55.75 235 GLY A C 1
ATOM 1815 O O . GLY A 1 235 ? -16.880 -9.919 25.684 1.00 55.75 235 GLY A O 1
ATOM 1816 N N . ILE A 1 236 ? -17.836 -10.826 23.880 1.00 56.19 236 ILE A N 1
ATOM 1817 C CA . ILE A 1 236 ? -16.586 -10.858 23.099 1.00 56.19 236 ILE A CA 1
ATOM 1818 C C . ILE A 1 236 ? -16.485 -9.565 22.272 1.00 56.19 236 ILE A C 1
ATOM 1820 O O . ILE A 1 236 ? -17.408 -9.280 21.503 1.00 56.19 236 ILE A O 1
ATOM 1824 N N . PRO A 1 237 ? -15.389 -8.781 22.363 1.00 56.25 237 PRO A N 1
ATOM 1825 C CA . PRO A 1 237 ? -15.233 -7.577 21.556 1.00 56.25 237 PRO A CA 1
ATOM 1826 C C . PRO A 1 237 ? -15.311 -7.931 20.067 1.00 56.25 237 PRO A C 1
ATOM 1828 O O . PRO A 1 237 ? -14.583 -8.794 19.562 1.00 56.25 237 PRO A O 1
ATOM 1831 N N . THR A 1 238 ? -16.220 -7.267 19.354 1.00 55.59 238 THR A N 1
ATOM 1832 C CA . THR A 1 238 ? -16.387 -7.419 17.909 1.00 55.59 238 THR A CA 1
ATOM 1833 C C . THR A 1 238 ? -15.084 -7.034 17.218 1.00 55.59 238 THR A C 1
ATOM 1835 O O . THR A 1 238 ? -14.697 -5.864 17.222 1.00 55.59 238 THR A O 1
ATOM 1838 N N . ARG A 1 239 ? -14.396 -8.017 16.621 1.00 61.22 239 ARG A N 1
ATOM 1839 C CA . ARG A 1 239 ? -13.340 -7.733 15.643 1.00 61.22 239 ARG A CA 1
ATOM 1840 C C . ARG A 1 239 ? -13.958 -6.883 14.541 1.00 61.22 239 ARG A C 1
ATOM 1842 O O . ARG A 1 239 ? -15.049 -7.182 14.065 1.00 61.22 239 ARG A O 1
ATOM 1849 N N . LEU A 1 240 ? -13.277 -5.811 14.171 1.00 62.69 240 LEU A N 1
ATOM 1850 C CA . LEU A 1 240 ? -13.730 -4.960 13.083 1.00 62.69 240 LEU A CA 1
ATOM 1851 C C . LEU A 1 240 ? -13.613 -5.753 11.782 1.00 62.69 240 LEU A C 1
ATOM 1853 O O . LEU A 1 240 ? -12.560 -6.321 11.500 1.00 62.69 240 LEU A O 1
ATOM 1857 N N . LEU A 1 241 ? -14.699 -5.797 11.007 1.00 57.41 241 LEU A N 1
ATOM 1858 C CA . LEU A 1 241 ? -14.838 -6.631 9.805 1.00 57.41 241 LEU A CA 1
ATOM 1859 C C . LEU A 1 241 ? -13.825 -6.307 8.687 1.00 57.41 241 LEU A C 1
ATOM 1861 O O . LEU A 1 241 ? -13.771 -7.012 7.687 1.00 57.41 241 LEU A O 1
ATOM 1865 N N . TYR A 1 242 ? -13.036 -5.246 8.837 1.00 65.81 242 TYR A N 1
ATOM 1866 C CA . TYR A 1 242 ? -12.066 -4.759 7.858 1.00 65.81 242 TYR A CA 1
ATOM 1867 C C . TYR A 1 242 ? -10.597 -4.994 8.264 1.00 65.81 242 TYR A C 1
ATOM 1869 O O . TYR A 1 242 ? -9.698 -4.364 7.711 1.00 65.81 242 TYR A O 1
ATOM 1877 N N . ASP A 1 243 ? -10.322 -5.872 9.235 1.00 74.50 243 ASP A N 1
ATOM 1878 C CA . ASP A 1 243 ? -8.950 -6.301 9.551 1.00 74.50 243 ASP A CA 1
ATOM 1879 C C . ASP A 1 243 ? -8.469 -7.334 8.509 1.00 74.50 243 ASP A C 1
ATOM 1881 O O . ASP A 1 243 ? -8.746 -8.530 8.624 1.00 74.50 243 ASP A O 1
ATOM 1885 N N . SER A 1 244 ? -7.781 -6.867 7.460 1.00 82.12 244 SER A N 1
ATOM 1886 C CA . SER A 1 244 ? -7.145 -7.737 6.459 1.00 82.12 244 SER A CA 1
ATOM 1887 C C . SER A 1 244 ? -5.864 -8.348 7.032 1.00 82.12 244 SER A C 1
ATOM 1889 O O . SER A 1 244 ? -4.939 -7.644 7.452 1.00 82.12 244 SER A O 1
ATOM 1891 N N . ARG A 1 245 ? -5.777 -9.681 7.010 1.00 82.44 245 ARG A N 1
ATOM 1892 C CA . ARG A 1 245 ? -4.578 -10.434 7.393 1.00 82.44 245 ARG A CA 1
ATOM 1893 C C . ARG A 1 245 ? -3.455 -10.196 6.398 1.00 82.44 245 ARG A C 1
ATOM 1895 O O . ARG A 1 245 ? -2.317 -10.093 6.841 1.00 82.44 245 ARG A O 1
ATOM 1902 N N . LEU A 1 246 ? -3.743 -10.064 5.098 1.00 83.50 246 LEU A N 1
ATOM 1903 C CA . LEU A 1 246 ? -2.722 -9.731 4.093 1.00 83.50 246 LEU A CA 1
ATOM 1904 C C . LEU A 1 246 ? -2.070 -8.377 4.394 1.00 83.50 246 LEU A C 1
ATOM 1906 O O . LEU A 1 246 ? -0.846 -8.253 4.387 1.00 83.50 246 LEU A O 1
ATOM 1910 N N . VAL A 1 247 ? -2.875 -7.368 4.724 1.00 87.50 247 VAL A N 1
ATOM 1911 C CA . VAL A 1 247 ? -2.374 -6.035 5.085 1.00 87.50 247 VAL A CA 1
ATOM 1912 C C . VAL A 1 247 ? -1.637 -6.070 6.422 1.00 87.50 247 VAL A C 1
ATOM 1914 O O . VAL A 1 247 ? -0.558 -5.490 6.539 1.00 87.50 247 VAL A O 1
ATOM 1917 N N . GLY A 1 248 ? -2.165 -6.789 7.416 1.00 84.94 248 GLY A N 1
ATOM 1918 C CA . GLY A 1 248 ? -1.498 -6.986 8.705 1.00 84.94 248 GLY A CA 1
ATOM 1919 C C . GLY A 1 248 ? -0.139 -7.684 8.578 1.00 84.94 248 GLY A C 1
ATOM 1920 O O . GLY A 1 248 ? 0.815 -7.299 9.254 1.00 84.94 248 GLY A O 1
ATOM 1921 N N . LEU A 1 249 ? -0.037 -8.660 7.675 1.00 84.38 249 LEU A N 1
ATOM 1922 C CA . LEU A 1 249 ? 1.176 -9.410 7.358 1.00 84.38 249 LEU A CA 1
ATOM 1923 C C . LEU A 1 249 ? 2.250 -8.509 6.743 1.00 84.38 249 LEU A C 1
ATOM 1925 O O . LEU A 1 249 ? 3.395 -8.523 7.193 1.00 84.38 249 LEU A O 1
ATOM 1929 N N . LEU A 1 250 ? 1.873 -7.693 5.757 1.00 84.31 250 LEU A N 1
ATOM 1930 C CA . LEU A 1 250 ? 2.788 -6.753 5.108 1.00 84.31 250 LEU A CA 1
ATOM 1931 C C . LEU A 1 250 ? 3.213 -5.617 6.047 1.00 84.31 250 LEU A C 1
ATOM 1933 O O . LEU A 1 250 ? 4.364 -5.191 6.022 1.00 84.31 250 LEU A O 1
ATOM 1937 N N . ALA A 1 251 ? 2.304 -5.134 6.895 1.00 83.38 251 ALA A N 1
ATOM 1938 C CA . ALA A 1 251 ? 2.587 -4.058 7.840 1.00 83.38 251 ALA A CA 1
ATOM 1939 C C . ALA A 1 251 ? 3.429 -4.511 9.049 1.00 83.38 251 ALA A C 1
ATOM 1941 O O . ALA A 1 251 ? 4.161 -3.707 9.630 1.00 83.38 251 ALA A O 1
ATOM 1942 N N . GLN A 1 252 ? 3.303 -5.776 9.468 1.00 77.88 252 GLN A N 1
ATOM 1943 C CA . GLN A 1 252 ? 3.976 -6.335 10.646 1.00 77.88 252 GLN A CA 1
ATOM 1944 C C . GLN A 1 252 ? 4.565 -7.729 10.350 1.00 77.88 252 GLN A C 1
ATOM 1946 O O . GLN A 1 252 ? 4.097 -8.724 10.913 1.00 77.88 252 GLN A O 1
ATOM 1951 N N . PRO A 1 253 ? 5.633 -7.826 9.535 1.00 66.88 253 PRO A N 1
ATOM 1952 C CA . PRO A 1 253 ? 6.235 -9.114 9.174 1.00 66.88 253 PRO A CA 1
ATOM 1953 C C . PRO A 1 253 ? 6.793 -9.874 10.386 1.00 66.88 253 PRO A C 1
ATOM 1955 O O . PRO A 1 253 ? 6.862 -11.098 10.375 1.00 66.88 253 PRO A O 1
ATOM 1958 N N . GLU A 1 254 ? 7.128 -9.176 11.476 1.00 66.88 254 GLU A N 1
ATOM 1959 C CA . GLU A 1 254 ? 7.543 -9.788 12.746 1.00 66.88 254 GLU A CA 1
ATOM 1960 C C . GLU A 1 254 ? 6.517 -10.795 13.291 1.00 66.88 254 GLU A C 1
ATOM 1962 O O . GLU A 1 254 ? 6.914 -11.796 13.889 1.00 66.88 254 GLU A O 1
ATOM 1967 N N . ASN A 1 255 ? 5.220 -10.557 13.053 1.00 67.06 255 ASN A N 1
ATOM 1968 C CA . ASN A 1 255 ? 4.148 -11.437 13.515 1.00 67.06 255 ASN A CA 1
ATOM 1969 C C . ASN A 1 255 ? 4.095 -12.756 12.726 1.00 67.06 255 ASN A C 1
ATOM 1971 O O . ASN A 1 255 ? 3.572 -13.740 13.238 1.00 67.06 255 ASN A O 1
ATOM 1975 N N . LEU A 1 256 ? 4.632 -12.807 11.498 1.00 66.31 256 LEU A N 1
ATOM 1976 C CA . LEU A 1 256 ? 4.701 -14.051 10.725 1.00 66.31 256 LEU A CA 1
ATOM 1977 C C . LEU A 1 256 ? 5.694 -15.027 11.321 1.00 66.31 256 LEU A C 1
ATOM 1979 O O . LEU A 1 256 ? 5.394 -16.208 11.454 1.00 66.31 256 LEU A O 1
ATOM 1983 N N . PHE A 1 257 ? 6.877 -14.528 11.671 1.00 69.12 257 PHE A N 1
ATOM 1984 C CA . PHE A 1 257 ? 7.927 -15.358 12.238 1.00 69.12 257 PHE A CA 1
ATOM 1985 C C . PHE A 1 257 ? 7.464 -15.954 13.565 1.00 69.12 257 PHE A C 1
ATOM 1987 O O . PHE A 1 257 ? 7.648 -17.144 13.790 1.00 69.12 257 PHE A O 1
ATOM 1994 N N . THR A 1 258 ? 6.800 -15.165 14.415 1.00 71.81 258 THR A N 1
ATOM 1995 C CA . THR A 1 258 ? 6.251 -15.677 15.677 1.00 71.81 258 THR A CA 1
ATOM 1996 C C . THR A 1 258 ? 5.073 -16.626 15.458 1.00 71.81 258 THR A C 1
ATOM 1998 O O . THR A 1 258 ? 5.014 -17.652 16.125 1.00 71.81 258 THR A O 1
ATOM 2001 N N . ALA A 1 259 ? 4.170 -16.353 14.510 1.00 70.25 259 ALA A N 1
ATOM 2002 C CA . ALA A 1 259 ? 3.058 -17.253 14.192 1.00 70.25 259 ALA A CA 1
ATOM 2003 C C . ALA A 1 259 ? 3.533 -18.593 13.609 1.00 70.25 259 ALA A C 1
ATOM 2005 O O . ALA A 1 259 ? 3.056 -19.645 14.028 1.00 70.25 259 ALA A O 1
ATOM 2006 N N . ALA A 1 260 ? 4.498 -18.566 12.686 1.00 71.81 260 ALA A N 1
ATOM 2007 C CA . ALA A 1 260 ? 5.122 -19.765 12.139 1.00 71.81 260 ALA A CA 1
ATOM 2008 C C . ALA A 1 260 ? 5.855 -20.546 13.233 1.00 71.81 260 ALA A C 1
ATOM 2010 O O . ALA A 1 260 ? 5.695 -21.757 13.322 1.00 71.81 260 ALA A O 1
ATOM 2011 N N . ALA A 1 261 ? 6.594 -19.859 14.107 1.00 72.12 261 ALA A N 1
ATOM 2012 C CA . ALA A 1 261 ? 7.271 -20.505 15.222 1.00 72.12 261 ALA A CA 1
ATOM 2013 C C . ALA A 1 261 ? 6.274 -21.155 16.194 1.00 72.12 261 ALA A C 1
ATOM 2015 O O . ALA A 1 261 ? 6.463 -22.305 16.558 1.00 72.12 261 ALA A O 1
ATOM 2016 N N . HIS A 1 262 ? 5.162 -20.495 16.527 1.00 75.31 262 HIS A N 1
ATOM 2017 C CA . HIS A 1 262 ? 4.105 -21.099 17.344 1.00 75.31 262 HIS A CA 1
ATOM 2018 C C . HIS A 1 262 ? 3.416 -22.289 16.666 1.00 75.31 262 HIS A C 1
ATOM 2020 O O . HIS A 1 262 ? 3.088 -23.260 17.340 1.00 75.31 262 HIS A O 1
ATOM 2026 N N . ALA A 1 263 ? 3.198 -22.239 15.350 1.00 78.44 263 ALA A N 1
ATOM 2027 C CA . ALA A 1 263 ? 2.643 -23.366 14.604 1.00 78.44 263 ALA A CA 1
ATOM 2028 C C . ALA A 1 263 ? 3.613 -24.559 14.566 1.00 78.44 263 ALA A C 1
ATOM 2030 O O . ALA A 1 263 ? 3.177 -25.699 14.694 1.00 78.44 263 ALA A O 1
ATOM 2031 N N . LEU A 1 264 ? 4.920 -24.303 14.439 1.00 77.62 264 LEU A N 1
ATOM 2032 C CA . LEU A 1 264 ? 5.959 -25.330 14.540 1.00 77.62 264 LEU A CA 1
ATOM 2033 C C . LEU A 1 264 ? 6.030 -25.911 15.958 1.00 77.62 264 LEU A C 1
ATOM 2035 O O . LEU A 1 264 ? 6.036 -27.129 16.108 1.00 77.62 264 LEU A O 1
ATOM 2039 N N . ASP A 1 265 ? 6.006 -25.059 16.985 1.00 82.62 265 ASP A N 1
ATOM 2040 C CA . ASP A 1 265 ? 5.986 -25.483 18.388 1.00 82.62 265 ASP A CA 1
ATOM 2041 C C . ASP A 1 265 ? 4.763 -26.366 18.679 1.00 82.62 265 ASP A C 1
ATOM 2043 O O . ASP A 1 265 ? 4.872 -27.378 19.368 1.00 82.62 265 ASP A O 1
ATOM 2047 N N . TYR A 1 266 ? 3.605 -26.013 18.113 1.00 83.38 266 TYR A N 1
ATOM 2048 C CA . TYR A 1 266 ? 2.372 -26.787 18.228 1.00 83.38 266 TYR A CA 1
ATOM 2049 C C . TYR A 1 266 ? 2.451 -28.130 17.491 1.00 83.38 266 TYR A C 1
ATOM 2051 O O . TYR A 1 266 ? 2.113 -29.163 18.062 1.00 83.38 266 TYR A O 1
ATOM 2059 N N . GLN A 1 267 ? 2.906 -28.127 16.234 1.00 81.69 267 GLN A N 1
ATOM 2060 C CA . GLN A 1 267 ? 2.899 -29.319 15.383 1.00 81.69 267 GLN A CA 1
ATOM 2061 C C . GLN A 1 267 ? 3.983 -30.330 15.768 1.00 81.69 267 GLN A C 1
ATOM 2063 O O . GLN A 1 267 ? 3.793 -31.531 15.587 1.00 81.69 267 GLN A O 1
ATOM 2068 N N . PHE A 1 268 ? 5.119 -29.855 16.278 1.00 81.38 268 PHE A N 1
ATOM 2069 C CA . PHE A 1 268 ? 6.263 -30.705 16.590 1.00 81.38 268 PHE A CA 1
ATOM 2070 C C . PHE A 1 268 ? 6.541 -30.857 18.091 1.00 81.38 268 PHE A C 1
ATOM 2072 O O . PHE A 1 268 ? 7.405 -31.647 18.469 1.00 81.38 268 PHE A O 1
ATOM 2079 N N . GLY A 1 269 ? 5.843 -30.119 18.957 1.00 73.25 269 GLY A N 1
ATOM 2080 C CA . GLY A 1 269 ? 5.968 -30.232 20.413 1.00 73.25 269 GLY A CA 1
ATOM 2081 C C . GLY A 1 269 ? 7.310 -29.768 20.994 1.00 73.25 269 GLY A C 1
ATOM 2082 O O . GLY A 1 269 ? 7.502 -29.853 22.207 1.00 73.25 269 GLY A O 1
ATOM 2083 N N . PHE A 1 270 ? 8.240 -29.262 20.173 1.00 79.00 270 PHE A N 1
ATOM 2084 C CA . PHE A 1 270 ? 9.495 -28.656 20.618 1.00 79.00 270 PHE A CA 1
ATOM 2085 C C . PHE A 1 270 ? 9.448 -27.139 20.424 1.00 79.00 270 PHE A C 1
ATOM 2087 O O . PHE A 1 270 ? 9.002 -26.664 19.388 1.00 79.00 270 PHE A O 1
ATOM 2094 N N . LYS A 1 271 ? 9.916 -2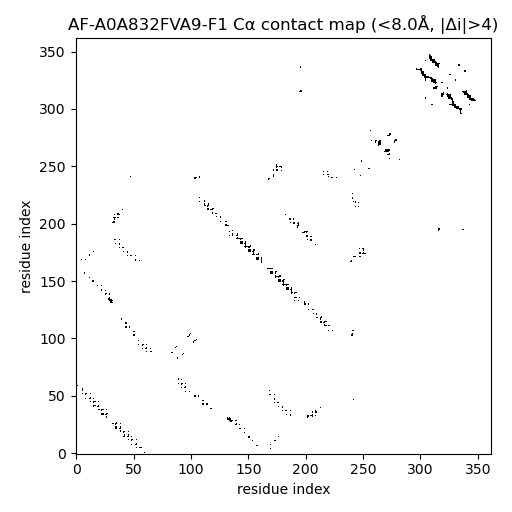6.368 21.415 1.00 73.06 271 LYS A N 1
ATOM 2095 C CA . LYS A 1 271 ? 9.887 -24.895 21.407 1.00 73.06 271 LYS A CA 1
ATOM 2096 C C . LYS A 1 271 ? 10.955 -24.290 20.484 1.00 73.06 271 LYS A C 1
ATOM 2098 O O . LYS A 1 271 ? 11.941 -23.714 20.949 1.00 73.06 271 LYS A O 1
ATOM 2103 N N . VAL A 1 272 ? 10.777 -24.422 19.173 1.00 67.94 272 VAL A N 1
ATOM 2104 C CA . VAL A 1 272 ? 11.627 -23.829 18.129 1.00 67.94 272 VAL A CA 1
ATOM 2105 C C . VAL A 1 272 ? 11.764 -22.322 18.337 1.00 67.94 272 VAL A C 1
ATOM 2107 O O . VAL A 1 272 ? 12.855 -21.775 18.170 1.00 67.94 272 VAL A O 1
ATOM 2110 N N . SER A 1 273 ? 10.678 -21.658 18.747 1.00 66.31 273 SER A N 1
ATOM 2111 C CA . SER A 1 273 ? 10.621 -20.204 18.951 1.00 66.31 273 SER A CA 1
ATOM 2112 C C . SER A 1 273 ? 11.606 -19.673 20.005 1.00 66.31 273 SER A C 1
ATOM 2114 O O . SER A 1 273 ? 12.108 -18.552 19.883 1.00 66.31 273 SER A O 1
ATOM 2116 N N . GLU A 1 274 ? 11.922 -20.475 21.025 1.00 72.81 274 GLU A N 1
ATOM 2117 C CA . GLU A 1 274 ? 12.819 -20.094 22.123 1.00 72.81 274 GLU A CA 1
ATOM 2118 C C . GLU A 1 274 ? 14.297 -20.394 21.815 1.00 72.81 274 GLU A C 1
ATOM 2120 O O . GLU A 1 274 ? 15.185 -19.874 22.505 1.00 72.81 274 GLU A O 1
ATOM 2125 N N . THR A 1 275 ? 14.577 -21.175 20.763 1.00 81.69 275 THR A N 1
ATOM 2126 C CA . THR A 1 275 ? 15.941 -21.577 20.400 1.00 81.69 275 THR A CA 1
ATOM 2127 C C . THR A 1 275 ? 16.807 -20.393 19.970 1.00 81.69 275 THR A C 1
ATOM 2129 O O . THR A 1 275 ? 16.361 -19.431 19.336 1.00 81.69 275 THR A O 1
ATOM 2132 N N . TRP A 1 276 ? 18.100 -20.478 20.292 1.00 80.38 276 TRP A N 1
ATOM 2133 C CA . TRP A 1 276 ? 19.087 -19.471 19.897 1.00 80.38 276 TRP A CA 1
ATOM 2134 C C . TRP A 1 276 ? 19.185 -19.328 18.369 1.00 80.38 276 TRP A C 1
ATOM 2136 O O . TRP A 1 276 ? 19.357 -18.215 17.881 1.00 80.38 276 TRP A O 1
ATOM 2146 N N . VAL A 1 277 ? 18.993 -20.422 17.618 1.00 79.69 277 VAL A N 1
ATOM 2147 C CA . VAL A 1 277 ? 19.016 -20.442 16.146 1.00 79.69 277 VAL A CA 1
ATOM 2148 C C . VAL A 1 277 ? 17.901 -19.576 15.567 1.00 79.69 277 VAL A C 1
ATOM 2150 O O . VAL A 1 277 ? 18.152 -18.781 14.666 1.00 79.69 277 VAL A O 1
ATOM 2153 N N . PHE A 1 278 ? 16.682 -19.668 16.105 1.00 79.06 278 PHE A N 1
ATOM 2154 C CA . PHE A 1 278 ? 15.565 -18.852 15.633 1.00 79.06 278 PHE A CA 1
ATOM 2155 C C . PHE A 1 278 ? 15.764 -17.362 15.947 1.00 79.06 278 PHE A C 1
ATOM 2157 O O . PHE A 1 278 ? 15.507 -16.507 15.099 1.00 79.06 278 PHE A O 1
ATOM 2164 N N . LYS A 1 279 ? 16.284 -17.036 17.138 1.00 80.69 279 LYS A N 1
ATOM 2165 C CA . LYS A 1 279 ? 16.631 -15.653 17.512 1.00 80.69 279 LYS A CA 1
ATOM 2166 C C . LYS A 1 279 ? 17.733 -15.087 16.615 1.00 80.69 279 LYS A C 1
ATOM 2168 O O . LYS A 1 279 ? 17.602 -13.959 16.144 1.00 80.69 279 LYS A O 1
ATOM 2173 N N . LEU A 1 280 ? 18.763 -15.887 16.331 1.00 82.50 280 LEU A N 1
ATOM 2174 C CA . LEU A 1 280 ? 19.838 -15.543 15.403 1.00 82.50 280 LEU A CA 1
ATOM 2175 C C . LEU A 1 280 ? 19.277 -15.307 13.998 1.00 82.50 280 LEU A C 1
ATOM 2177 O O . LEU A 1 280 ? 19.535 -14.266 13.405 1.00 82.50 280 LEU A O 1
ATOM 2181 N N . PHE A 1 281 ? 18.450 -16.220 13.490 1.00 81.69 281 PHE A N 1
ATOM 2182 C CA . PHE A 1 281 ? 17.807 -16.064 12.190 1.00 81.69 281 PHE A CA 1
ATOM 2183 C C . PHE A 1 281 ? 16.977 -14.777 12.145 1.00 81.69 281 PHE A C 1
ATOM 2185 O O . PHE A 1 281 ? 17.196 -13.945 11.275 1.00 81.69 281 PHE A O 1
ATOM 2192 N N . LYS A 1 282 ? 16.110 -14.528 13.132 1.00 81.50 282 LYS A N 1
ATOM 2193 C CA . LYS A 1 282 ? 15.296 -13.303 13.208 1.00 81.50 282 LYS A CA 1
ATOM 2194 C C . LYS A 1 282 ? 16.142 -12.022 13.233 1.00 81.50 282 LYS A C 1
ATOM 2196 O O . LYS A 1 282 ? 15.761 -11.037 12.606 1.00 81.50 282 LYS A O 1
ATOM 2201 N N . GLN A 1 283 ? 17.266 -12.021 13.949 1.00 83.50 283 GLN A N 1
ATOM 2202 C CA . GLN A 1 283 ? 18.146 -10.855 14.072 1.00 83.50 283 GLN A CA 1
ATOM 2203 C C . GLN A 1 283 ? 18.993 -10.619 12.813 1.00 83.50 283 GLN A C 1
ATOM 2205 O O . GLN A 1 283 ? 19.158 -9.476 12.390 1.00 83.50 283 GLN A O 1
ATOM 2210 N N . TYR A 1 284 ? 19.523 -11.686 12.212 1.00 84.81 284 TYR A N 1
ATOM 2211 C CA . TYR A 1 284 ? 20.492 -11.596 11.120 1.00 84.81 284 TYR A CA 1
ATOM 2212 C C . TYR A 1 284 ? 19.884 -11.759 9.726 1.00 84.81 284 TYR A C 1
ATOM 2214 O O . TYR A 1 284 ? 20.548 -11.421 8.753 1.00 84.81 284 TYR A O 1
ATOM 2222 N N . PHE A 1 285 ? 18.628 -12.191 9.591 1.00 82.75 285 PHE A N 1
ATOM 2223 C CA . PHE A 1 285 ? 17.980 -12.360 8.286 1.00 82.75 285 PHE A CA 1
ATOM 2224 C C . PHE A 1 285 ? 17.973 -11.064 7.465 1.00 82.75 285 PHE A C 1
ATOM 2226 O O . PHE A 1 285 ? 18.324 -11.076 6.287 1.00 82.75 285 PHE A O 1
ATOM 2233 N N . GLY A 1 286 ? 17.638 -9.936 8.101 1.00 83.19 286 GLY A N 1
ATOM 2234 C CA . GLY A 1 286 ? 17.678 -8.606 7.485 1.00 83.19 286 GLY A CA 1
ATOM 2235 C C . GLY A 1 286 ? 19.063 -8.231 6.937 1.00 83.19 286 GLY A C 1
ATOM 2236 O O . GLY A 1 286 ? 19.199 -8.068 5.722 1.00 83.19 286 GLY A O 1
ATOM 2237 N N . PRO A 1 287 ? 20.103 -8.111 7.787 1.00 85.94 287 PRO A N 1
ATOM 2238 C CA . PRO A 1 287 ? 21.442 -7.741 7.330 1.00 85.94 287 PRO A CA 1
ATOM 2239 C C . PRO A 1 287 ? 22.078 -8.782 6.399 1.00 85.94 287 PRO A C 1
ATOM 2241 O O . PRO A 1 287 ? 22.787 -8.391 5.479 1.00 85.94 287 PRO A O 1
ATOM 2244 N N . LEU A 1 288 ? 21.803 -10.080 6.569 1.00 87.94 288 LEU A N 1
ATOM 2245 C CA . LEU A 1 288 ? 22.311 -11.129 5.678 1.00 87.94 288 LEU A CA 1
ATOM 2246 C C . LEU A 1 288 ? 21.718 -10.997 4.270 1.00 87.94 288 LEU A C 1
ATOM 2248 O O . LEU A 1 288 ? 22.457 -11.015 3.289 1.00 87.94 288 LEU A O 1
ATOM 2252 N N . THR A 1 289 ? 20.402 -10.789 4.171 1.00 84.56 289 THR A N 1
ATOM 2253 C CA . THR A 1 289 ? 19.721 -10.582 2.883 1.00 84.56 289 THR A CA 1
ATOM 2254 C C . THR A 1 289 ? 20.203 -9.294 2.216 1.00 84.56 289 THR A C 1
ATOM 2256 O O . THR A 1 289 ? 20.473 -9.281 1.017 1.00 84.56 289 THR A O 1
ATOM 2259 N N . ALA A 1 290 ? 20.374 -8.215 2.988 1.00 86.25 290 ALA A N 1
ATOM 2260 C CA . ALA A 1 290 ? 20.922 -6.958 2.484 1.00 86.25 290 ALA A CA 1
ATOM 2261 C C . ALA A 1 290 ? 22.371 -7.117 1.994 1.00 86.25 290 ALA A C 1
ATOM 2263 O O . ALA A 1 290 ? 22.706 -6.642 0.911 1.00 86.25 290 ALA A O 1
ATOM 2264 N N . GLY A 1 291 ? 23.212 -7.830 2.748 1.00 91.06 291 GLY A N 1
ATOM 2265 C CA . GLY A 1 291 ? 24.583 -8.152 2.355 1.00 91.06 291 GLY A CA 1
ATOM 2266 C C . GLY A 1 291 ? 24.640 -8.999 1.084 1.00 91.06 291 GLY A C 1
ATOM 2267 O O . GLY A 1 291 ? 25.444 -8.722 0.200 1.00 91.06 291 GLY A O 1
ATOM 2268 N N . GLN A 1 292 ? 23.745 -9.978 0.940 1.00 88.81 292 GLN A N 1
ATOM 2269 C CA . GLN A 1 292 ? 23.654 -10.807 -0.260 1.00 88.81 292 GLN A CA 1
ATOM 2270 C C . GLN A 1 292 ? 23.198 -10.009 -1.487 1.00 88.81 292 GLN A C 1
ATOM 2272 O O . GLN A 1 292 ? 23.807 -10.129 -2.548 1.00 88.81 292 GLN A O 1
ATOM 2277 N N . LEU A 1 293 ? 22.180 -9.152 -1.353 1.00 89.12 293 LEU A N 1
ATOM 2278 C CA . LEU A 1 293 ? 21.761 -8.245 -2.428 1.00 89.12 293 LEU A CA 1
ATOM 2279 C C . LEU A 1 293 ? 22.886 -7.284 -2.822 1.00 89.12 293 LEU A C 1
ATOM 2281 O O . LEU A 1 293 ? 23.117 -7.067 -4.009 1.00 89.12 293 LEU A O 1
ATOM 2285 N N . LEU A 1 294 ? 23.623 -6.759 -1.841 1.00 88.81 294 LEU A N 1
ATOM 2286 C CA . LEU A 1 294 ? 24.783 -5.905 -2.076 1.00 88.81 294 LEU A CA 1
ATOM 2287 C C . LEU A 1 294 ? 25.899 -6.659 -2.808 1.00 88.81 294 LEU A C 1
ATOM 2289 O O . LEU A 1 294 ? 26.464 -6.116 -3.751 1.00 88.81 294 LEU A O 1
ATOM 2293 N N . LEU A 1 295 ? 26.185 -7.909 -2.440 1.00 89.62 295 LEU A N 1
ATOM 2294 C CA . LEU A 1 295 ? 27.160 -8.751 -3.140 1.00 89.62 295 LEU A CA 1
ATOM 2295 C C . LEU A 1 295 ? 26.742 -9.040 -4.583 1.00 89.62 295 LEU A C 1
ATOM 2297 O O . LEU A 1 295 ? 27.570 -8.922 -5.481 1.00 89.62 295 LEU A O 1
ATOM 2301 N N . ILE A 1 296 ? 25.467 -9.360 -4.825 1.00 87.31 296 ILE A N 1
ATOM 2302 C CA . ILE A 1 296 ? 24.932 -9.542 -6.184 1.00 87.31 296 ILE A CA 1
ATOM 2303 C C . ILE A 1 296 ? 25.094 -8.247 -6.983 1.00 87.31 296 ILE A C 1
ATOM 2305 O O . ILE A 1 296 ? 25.574 -8.265 -8.114 1.00 87.31 296 ILE A O 1
ATOM 2309 N N . MET A 1 297 ? 24.756 -7.109 -6.380 1.00 84.31 297 MET A N 1
ATOM 2310 C CA . MET A 1 297 ? 24.871 -5.803 -7.017 1.00 84.31 297 MET A CA 1
ATOM 2311 C C . MET A 1 297 ? 26.334 -5.456 -7.329 1.00 84.31 297 MET A C 1
ATOM 2313 O O . MET A 1 297 ? 26.631 -5.075 -8.458 1.00 84.31 297 MET A O 1
ATOM 2317 N N . LEU A 1 298 ? 27.269 -5.689 -6.403 1.00 86.75 298 LEU A N 1
ATOM 2318 C CA . LEU A 1 298 ? 28.709 -5.523 -6.637 1.00 86.75 298 LEU A CA 1
ATOM 2319 C C . LEU A 1 298 ? 29.258 -6.506 -7.676 1.00 86.75 298 LEU A C 1
ATOM 2321 O O . LEU A 1 298 ? 30.134 -6.141 -8.457 1.00 86.75 298 LEU A O 1
ATOM 2325 N N . SER A 1 299 ? 28.724 -7.727 -7.744 1.00 85.56 299 SER A N 1
ATOM 2326 C CA . SER A 1 299 ? 29.104 -8.698 -8.772 1.00 85.56 299 SER A CA 1
ATOM 2327 C C . SER A 1 299 ? 28.797 -8.181 -10.177 1.00 85.56 299 SER A C 1
ATOM 2329 O O . SER A 1 299 ? 29.517 -8.520 -11.113 1.00 85.56 299 SER A O 1
ATOM 2331 N N . THR A 1 300 ? 27.777 -7.331 -10.345 1.00 81.81 300 THR A N 1
ATOM 2332 C CA . THR A 1 300 ? 27.471 -6.726 -11.651 1.00 81.81 300 THR A CA 1
ATOM 2333 C C . THR A 1 300 ? 28.462 -5.642 -12.080 1.00 81.81 300 THR A C 1
ATOM 2335 O O . THR A 1 300 ? 28.409 -5.220 -13.233 1.00 81.81 300 THR A O 1
ATOM 2338 N N . CYS A 1 301 ? 29.376 -5.198 -11.209 1.00 84.31 301 CYS A N 1
ATOM 2339 C CA . CYS A 1 301 ? 30.402 -4.205 -11.549 1.00 84.31 301 CYS A CA 1
ATOM 2340 C C . CYS A 1 301 ? 31.494 -4.762 -12.474 1.00 84.31 301 CYS A C 1
ATOM 2342 O O . CYS A 1 301 ? 32.154 -3.992 -13.174 1.00 84.31 301 CYS A O 1
ATOM 2344 N N . PHE A 1 302 ? 31.704 -6.081 -12.481 1.00 84.50 302 PHE A N 1
ATOM 2345 C CA . PHE A 1 302 ? 32.728 -6.726 -13.298 1.00 84.50 302 PHE A CA 1
ATOM 2346 C C . PHE A 1 302 ? 32.167 -7.109 -14.667 1.00 84.50 302 PHE A C 1
ATOM 2348 O O . PHE A 1 302 ? 31.216 -7.883 -14.769 1.00 84.50 302 PHE A O 1
ATOM 2355 N N . VAL A 1 303 ? 32.774 -6.582 -15.732 1.00 82.94 303 VAL A N 1
ATOM 2356 C CA . VAL A 1 303 ? 32.461 -6.957 -17.115 1.00 82.94 303 VAL A CA 1
ATOM 2357 C C . VAL A 1 303 ? 33.731 -7.421 -17.809 1.00 82.94 303 VAL A C 1
ATOM 2359 O O . VAL A 1 303 ? 34.750 -6.734 -17.793 1.00 82.94 303 VAL A O 1
ATOM 2362 N N . VAL A 1 304 ? 33.643 -8.589 -18.437 1.00 85.06 304 VAL A N 1
ATOM 2363 C CA . VAL A 1 304 ? 34.686 -9.142 -19.303 1.00 85.06 304 VAL A CA 1
ATOM 2364 C C . VAL A 1 304 ? 34.204 -9.040 -20.746 1.00 85.06 304 VAL A C 1
ATOM 2366 O O . VAL A 1 304 ? 33.064 -9.416 -21.035 1.00 85.06 304 VAL A O 1
ATOM 2369 N N . ILE A 1 305 ? 35.048 -8.493 -21.618 1.00 83.31 305 ILE A N 1
ATOM 2370 C CA . ILE A 1 305 ? 34.819 -8.406 -23.064 1.00 83.31 305 ILE A CA 1
ATOM 2371 C C . ILE A 1 305 ? 35.784 -9.361 -23.753 1.00 83.31 305 ILE A C 1
ATOM 2373 O O . ILE A 1 305 ? 36.988 -9.322 -23.488 1.00 83.31 305 ILE A O 1
ATOM 2377 N N . GLU A 1 306 ? 35.237 -10.231 -24.596 1.00 82.31 306 GLU A N 1
ATOM 2378 C CA . GLU A 1 306 ? 35.994 -11.258 -25.306 1.00 82.31 306 GLU A CA 1
ATOM 2379 C C . GLU A 1 306 ? 36.829 -10.656 -26.451 1.00 82.31 306 GLU A C 1
ATOM 2381 O O . GLU A 1 306 ? 36.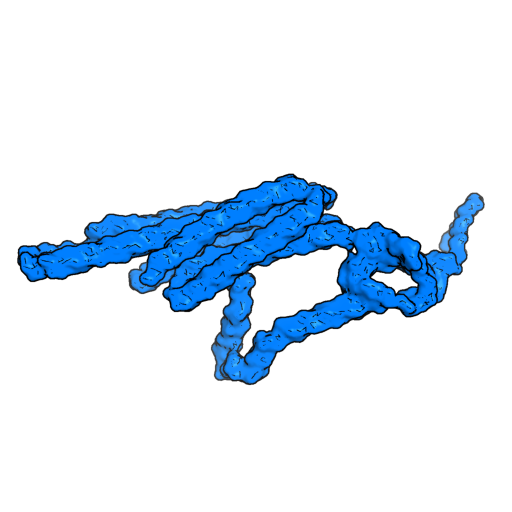448 -9.627 -27.019 1.00 82.31 306 GLU A O 1
ATOM 2386 N N . PRO A 1 307 ? 37.962 -11.284 -26.818 1.00 76.69 307 PRO A N 1
ATOM 2387 C CA . PRO A 1 307 ? 38.688 -10.947 -28.043 1.00 76.69 307 PRO A CA 1
ATOM 2388 C C . PRO A 1 307 ? 37.754 -11.022 -29.261 1.00 76.69 307 PRO A C 1
ATOM 2390 O O . PRO A 1 307 ? 36.983 -11.970 -29.382 1.00 76.69 307 PRO A O 1
ATOM 2393 N N . GLY A 1 308 ? 37.785 -10.016 -30.138 1.00 75.81 308 GLY A N 1
ATOM 2394 C CA . GLY A 1 308 ? 36.866 -9.900 -31.278 1.00 75.81 308 GLY A CA 1
ATOM 2395 C C . GLY A 1 308 ? 35.562 -9.134 -31.018 1.00 75.81 308 GLY A C 1
ATOM 2396 O O . GLY A 1 308 ? 34.850 -8.795 -31.970 1.00 75.81 308 GLY A O 1
ATOM 2397 N N . GLN A 1 309 ? 35.261 -8.802 -29.757 1.00 81.81 309 GLN A N 1
ATOM 2398 C CA . GLN A 1 309 ? 34.096 -8.004 -29.366 1.00 81.81 309 GLN A CA 1
ATOM 2399 C C . GLN A 1 309 ? 34.499 -6.613 -28.856 1.00 81.81 309 GLN A C 1
ATOM 2401 O O . GLN A 1 309 ? 35.516 -6.440 -28.186 1.00 81.81 309 GLN A O 1
ATOM 2406 N N . GLN A 1 310 ? 33.651 -5.619 -29.108 1.00 84.25 310 GLN A N 1
ATOM 2407 C CA . GLN A 1 310 ? 33.701 -4.308 -28.466 1.00 84.25 310 GLN A CA 1
ATOM 2408 C C . GLN A 1 310 ? 32.430 -4.070 -27.654 1.00 84.25 310 GLN A C 1
ATOM 2410 O O . GLN A 1 310 ? 31.322 -4.420 -28.063 1.00 84.25 310 GLN A O 1
ATOM 2415 N N . GLY A 1 311 ? 32.589 -3.482 -26.470 1.00 82.44 311 GLY A N 1
ATOM 2416 C CA . GLY A 1 311 ? 31.479 -3.149 -25.582 1.00 82.44 311 GLY A CA 1
ATOM 2417 C C . GLY A 1 311 ? 31.145 -1.666 -25.642 1.00 82.44 311 GLY A C 1
ATOM 2418 O O . GLY A 1 311 ? 31.995 -0.841 -25.332 1.00 82.44 311 GLY A O 1
ATOM 2419 N N . VAL A 1 312 ? 29.910 -1.301 -25.961 1.00 83.69 312 VAL A N 1
ATOM 2420 C CA . VAL A 1 312 ? 29.434 0.080 -25.825 1.00 83.69 312 VAL A CA 1
ATOM 2421 C C . VAL A 1 312 ? 28.890 0.281 -24.415 1.00 83.69 312 VAL A C 1
ATOM 2423 O O . VAL A 1 312 ? 28.002 -0.457 -23.982 1.00 83.69 312 VAL A O 1
ATOM 2426 N N . LEU A 1 313 ? 29.445 1.254 -23.686 1.00 84.31 313 LEU A N 1
ATOM 2427 C CA . LEU A 1 313 ? 29.044 1.579 -22.315 1.00 84.31 313 LEU A CA 1
ATOM 2428 C C . LEU A 1 313 ? 28.005 2.706 -22.307 1.00 84.31 313 LEU A C 1
ATOM 2430 O O . LEU A 1 313 ? 28.284 3.841 -22.701 1.00 84.31 313 LEU A O 1
ATOM 2434 N N . GLU A 1 314 ? 26.834 2.403 -21.761 1.00 82.56 314 GLU A N 1
ATOM 2435 C CA . GLU A 1 314 ? 25.758 3.360 -21.537 1.00 82.56 314 GLU A CA 1
ATOM 2436 C C . GLU A 1 314 ? 25.553 3.588 -20.043 1.00 82.56 314 GLU A C 1
ATOM 2438 O O . GLU A 1 314 ? 25.425 2.640 -19.270 1.00 82.56 314 GLU A O 1
ATOM 2443 N N . ARG A 1 315 ? 25.462 4.852 -19.635 1.00 81.38 315 ARG A N 1
ATOM 2444 C CA . ARG A 1 315 ? 25.080 5.255 -18.282 1.00 81.38 315 ARG A CA 1
ATOM 2445 C C . ARG A 1 315 ? 23.712 5.911 -18.329 1.00 81.38 315 ARG A C 1
ATOM 2447 O O . ARG A 1 315 ? 23.562 6.951 -18.968 1.00 81.38 315 ARG A O 1
ATOM 2454 N N . PHE A 1 316 ? 22.720 5.308 -17.673 1.00 73.50 316 PHE A N 1
ATOM 2455 C CA . PHE A 1 316 ? 21.320 5.758 -17.734 1.00 73.50 316 PHE A CA 1
ATOM 2456 C C . PHE A 1 316 ? 20.837 6.034 -19.179 1.00 73.50 316 PHE A C 1
ATOM 2458 O O . PHE A 1 316 ? 20.205 7.053 -19.451 1.00 73.50 316 PHE A O 1
ATOM 2465 N N . GLY A 1 317 ? 21.204 5.165 -20.131 1.00 68.88 317 GLY A N 1
ATOM 2466 C CA . GLY A 1 317 ? 20.832 5.288 -21.549 1.00 68.88 317 GLY A CA 1
ATOM 2467 C C . GLY A 1 317 ? 21.576 6.373 -22.342 1.00 68.88 317 GLY A C 1
ATOM 2468 O O . GLY A 1 317 ? 21.227 6.635 -23.489 1.00 68.88 317 GLY A O 1
ATOM 2469 N N . LYS A 1 318 ? 22.595 7.023 -21.761 1.00 75.00 318 LYS A N 1
ATOM 2470 C CA . LYS A 1 318 ? 23.490 7.954 -22.468 1.00 75.00 318 LYS A CA 1
ATOM 2471 C C . LYS A 1 318 ? 24.875 7.341 -22.644 1.00 75.00 318 LYS A C 1
ATOM 2473 O O . LYS A 1 318 ? 25.416 6.748 -21.713 1.00 75.00 318 LYS A O 1
ATOM 2478 N N . LEU A 1 319 ? 25.470 7.540 -23.818 1.00 74.69 319 LEU A N 1
ATOM 2479 C CA . LEU A 1 319 ? 26.848 7.135 -24.101 1.00 74.69 319 LEU A CA 1
ATOM 2480 C C . LEU A 1 319 ? 27.828 7.894 -23.192 1.00 74.69 319 LEU A C 1
ATOM 2482 O O . LEU A 1 319 ? 27.737 9.117 -23.031 1.00 74.69 319 LEU A O 1
ATOM 2486 N N . VAL A 1 320 ? 28.753 7.166 -22.565 1.00 74.94 320 VAL A N 1
ATOM 2487 C CA . VAL A 1 320 ? 29.739 7.748 -21.644 1.00 74.94 320 VAL A CA 1
ATOM 2488 C C . VAL A 1 320 ? 30.851 8.424 -22.441 1.00 74.94 320 VAL A C 1
ATOM 2490 O O . VAL A 1 320 ? 31.807 7.762 -22.823 1.00 74.94 320 VAL A O 1
ATOM 2493 N N . GLN A 1 321 ? 30.774 9.747 -22.625 1.00 64.94 321 GLN A N 1
ATOM 2494 C CA . GLN A 1 321 ? 31.628 10.521 -23.549 1.00 64.94 321 GLN A CA 1
ATOM 2495 C C . GLN A 1 321 ? 33.139 10.210 -23.490 1.00 64.94 321 GLN A C 1
ATOM 2497 O O . GLN A 1 321 ? 33.788 10.200 -24.531 1.00 64.94 321 GLN A O 1
ATOM 2502 N N . ASN A 1 322 ? 33.691 9.896 -22.311 1.00 66.12 322 ASN A N 1
ATOM 2503 C CA . ASN A 1 322 ? 35.118 9.577 -22.135 1.00 66.12 322 ASN A CA 1
ATOM 2504 C C . ASN A 1 322 ? 35.460 8.074 -22.217 1.00 66.12 322 ASN A C 1
ATOM 2506 O O . ASN A 1 322 ? 36.630 7.709 -22.155 1.00 66.12 322 ASN A O 1
ATOM 2510 N N . ARG A 1 323 ? 34.463 7.186 -22.305 1.00 71.62 323 ARG A N 1
ATOM 2511 C CA . ARG A 1 323 ? 34.620 5.721 -22.293 1.00 71.62 323 ARG A CA 1
ATOM 2512 C C . ARG A 1 323 ? 33.510 5.029 -23.097 1.00 71.62 323 ARG A C 1
ATOM 2514 O O . ARG A 1 323 ? 32.891 4.082 -22.622 1.00 71.62 323 ARG A O 1
ATOM 2521 N N . ASN A 1 324 ? 33.239 5.547 -24.296 1.00 72.31 324 ASN A N 1
ATOM 2522 C CA . ASN A 1 324 ? 32.136 5.088 -25.149 1.00 72.31 324 ASN A CA 1
ATOM 2523 C C . ASN A 1 324 ? 32.319 3.638 -25.617 1.00 72.31 324 ASN A C 1
ATOM 2525 O O . ASN A 1 324 ? 31.343 2.897 -25.697 1.00 72.31 324 ASN A O 1
ATOM 2529 N N . VAL A 1 325 ? 33.562 3.248 -25.914 1.00 78.38 325 VAL A N 1
ATOM 2530 C CA . VAL A 1 325 ? 33.919 1.926 -26.437 1.00 78.38 325 VAL A CA 1
ATOM 2531 C C . VAL A 1 325 ? 34.906 1.268 -25.481 1.00 78.38 325 VAL A C 1
ATOM 2533 O O . VAL A 1 325 ? 35.924 1.849 -25.103 1.00 78.38 325 VAL A O 1
ATOM 2536 N N . LEU A 1 326 ? 34.563 0.063 -25.053 1.00 79.94 326 LEU A N 1
ATOM 2537 C CA . LEU A 1 326 ? 35.360 -0.807 -24.213 1.00 79.94 326 LEU A CA 1
ATOM 2538 C C . LEU A 1 326 ? 36.018 -1.861 -25.107 1.00 79.94 326 LEU A C 1
ATOM 2540 O O . LEU A 1 326 ? 35.331 -2.598 -25.817 1.00 79.94 326 LEU A O 1
ATOM 2544 N N . ASN A 1 327 ? 37.345 -1.906 -25.062 1.00 83.12 327 ASN A N 1
ATOM 2545 C CA . ASN A 1 327 ? 38.151 -2.871 -25.803 1.00 83.12 327 ASN A CA 1
ATOM 2546 C C . ASN A 1 327 ? 38.097 -4.263 -25.139 1.00 83.12 327 ASN A C 1
ATOM 2548 O O . ASN A 1 327 ? 37.649 -4.378 -23.995 1.00 83.12 327 ASN A O 1
ATOM 2552 N N . PRO A 1 328 ? 38.573 -5.322 -25.816 1.00 83.00 328 PRO A N 1
ATOM 2553 C CA . PRO A 1 328 ? 38.724 -6.637 -25.200 1.00 83.00 328 PRO A CA 1
ATOM 2554 C C . PRO A 1 328 ? 39.539 -6.570 -23.901 1.00 83.00 328 PRO A C 1
ATOM 2556 O O . PRO A 1 328 ? 40.616 -5.971 -23.860 1.00 83.00 328 PRO A O 1
ATOM 2559 N N . GLY A 1 329 ? 39.022 -7.173 -22.829 1.00 84.31 329 GLY A N 1
ATOM 2560 C CA . GLY A 1 329 ? 39.645 -7.129 -21.506 1.00 84.31 329 GLY A CA 1
ATOM 2561 C C . GLY A 1 329 ? 38.663 -7.016 -20.339 1.00 84.31 329 GLY A C 1
ATOM 2562 O O . GLY A 1 329 ? 37.441 -7.076 -20.493 1.00 84.31 329 GLY A O 1
ATOM 2563 N N . ILE A 1 330 ? 39.223 -6.878 -19.133 1.00 84.88 330 ILE A N 1
ATOM 2564 C CA . ILE A 1 330 ? 38.459 -6.731 -17.890 1.00 84.88 330 ILE A CA 1
ATOM 2565 C C . ILE A 1 330 ? 38.200 -5.249 -17.641 1.00 84.88 330 ILE A C 1
ATOM 2567 O O . ILE A 1 330 ? 39.120 -4.429 -17.563 1.00 84.88 330 ILE A O 1
ATOM 2571 N N . HIS A 1 331 ? 36.932 -4.904 -17.459 1.00 84.06 331 HIS A N 1
ATOM 2572 C CA . HIS A 1 331 ? 36.510 -3.546 -17.191 1.00 84.06 331 HIS A CA 1
ATOM 2573 C C . HIS A 1 331 ? 35.593 -3.478 -15.979 1.00 84.06 331 HIS A C 1
ATOM 2575 O O . HIS A 1 331 ? 34.643 -4.245 -15.830 1.00 84.06 331 HIS A O 1
ATOM 2581 N N . LEU A 1 332 ? 35.885 -2.504 -15.119 1.00 84.75 332 LEU A N 1
ATOM 2582 C CA . LEU A 1 332 ? 35.044 -2.157 -13.987 1.00 84.7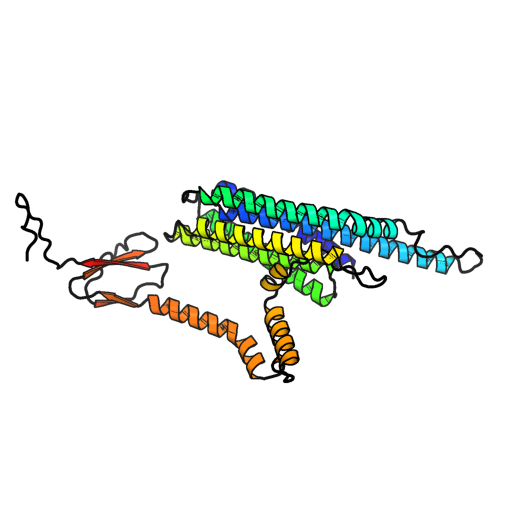5 332 LEU A CA 1
ATOM 2583 C C . LEU A 1 332 ? 34.049 -1.077 -14.422 1.00 84.75 332 LEU A C 1
ATOM 2585 O O . LEU A 1 332 ? 34.451 -0.036 -14.964 1.00 84.75 332 LEU A O 1
ATOM 2589 N N . LYS A 1 333 ? 32.763 -1.357 -14.210 1.00 83.31 333 LYS A N 1
ATOM 2590 C CA . LYS A 1 333 ? 31.631 -0.451 -14.435 1.00 83.31 333 LYS A CA 1
ATOM 2591 C C . LYS A 1 333 ? 30.855 -0.235 -13.136 1.00 83.31 333 LYS A C 1
ATOM 2593 O O . LYS A 1 333 ? 31.065 -0.956 -12.161 1.00 83.31 333 LYS A O 1
ATOM 2598 N N . LEU A 1 334 ? 29.948 0.740 -13.118 1.00 83.12 334 LEU A N 1
ATOM 2599 C CA . LEU A 1 334 ? 29.015 0.882 -12.001 1.00 83.12 334 LEU A CA 1
ATOM 2600 C C . LEU A 1 334 ? 28.022 -0.291 -11.964 1.00 83.12 334 LEU A C 1
ATOM 2602 O O . LEU A 1 334 ? 27.732 -0.894 -13.006 1.00 83.12 334 LEU A O 1
ATOM 2606 N N . PRO A 1 335 ? 27.495 -0.626 -10.773 1.00 83.25 335 PRO A N 1
ATOM 2607 C CA . PRO A 1 335 ? 26.548 -1.717 -10.644 1.00 83.25 335 PRO A CA 1
ATOM 2608 C C . PRO A 1 335 ? 25.288 -1.435 -11.462 1.00 83.25 335 PRO A C 1
ATOM 2610 O O . PRO A 1 335 ? 24.856 -0.291 -11.646 1.00 83.25 335 PRO A O 1
ATOM 2613 N N . TRP A 1 336 ? 24.678 -2.507 -11.946 1.00 72.81 336 TRP A N 1
ATOM 2614 C CA . TRP A 1 336 ? 23.355 -2.451 -12.548 1.00 72.81 336 TRP A CA 1
ATOM 2615 C C . TRP A 1 336 ? 22.355 -1.873 -11.525 1.00 72.81 336 TRP A C 1
ATOM 2617 O O . TRP A 1 336 ? 22.432 -2.241 -10.350 1.00 72.81 336 TRP A O 1
ATOM 2627 N N . PRO A 1 337 ? 21.426 -0.973 -11.905 1.00 71.19 337 PRO A N 1
ATOM 2628 C CA . PRO A 1 337 ? 21.028 -0.587 -13.264 1.00 71.19 337 PRO A CA 1
ATOM 2629 C C . PRO A 1 337 ? 21.720 0.663 -13.848 1.00 71.19 337 PRO A C 1
ATOM 2631 O O . PRO A 1 337 ? 21.290 1.132 -14.899 1.00 71.19 337 PRO A O 1
ATOM 2634 N N . ILE A 1 338 ? 22.749 1.219 -13.197 1.00 79.56 338 ILE A N 1
ATOM 2635 C CA . ILE A 1 338 ? 23.338 2.520 -13.572 1.00 79.56 338 ILE A CA 1
ATOM 2636 C C . ILE A 1 338 ? 24.077 2.448 -14.917 1.00 79.56 338 ILE A C 1
ATOM 2638 O O . ILE A 1 338 ? 23.802 3.253 -15.809 1.00 79.56 338 ILE A O 1
ATOM 2642 N N . ASP A 1 339 ? 24.985 1.476 -15.060 1.00 81.25 339 ASP A N 1
ATOM 2643 C CA . ASP A 1 339 ? 25.781 1.260 -16.274 1.00 81.25 339 ASP A CA 1
ATOM 2644 C C . ASP A 1 339 ? 25.351 -0.044 -16.991 1.00 81.25 339 ASP A C 1
ATOM 2646 O O . ASP A 1 339 ? 25.324 -1.134 -16.397 1.00 81.25 339 ASP A O 1
ATOM 2650 N N . ARG A 1 340 ? 25.067 0.039 -18.297 1.00 79.31 340 ARG A N 1
ATOM 2651 C CA . ARG A 1 340 ? 24.803 -1.096 -19.204 1.00 79.31 340 ARG A CA 1
ATOM 2652 C C . ARG A 1 340 ? 25.918 -1.215 -20.240 1.00 79.31 340 ARG A C 1
ATOM 2654 O O . ARG A 1 340 ? 26.480 -0.214 -20.665 1.00 79.31 340 ARG A O 1
ATOM 2661 N N . VAL A 1 341 ? 26.251 -2.448 -20.621 1.00 82.56 341 VAL A N 1
ATOM 2662 C CA . VAL A 1 341 ? 27.266 -2.725 -21.649 1.00 82.56 341 VAL A CA 1
ATOM 2663 C C . VAL A 1 341 ? 26.632 -3.575 -22.735 1.00 82.56 341 VAL A C 1
ATOM 2665 O O . VAL A 1 341 ? 26.178 -4.684 -22.452 1.00 82.56 341 VAL A O 1
ATOM 2668 N N . HIS A 1 342 ? 26.619 -3.059 -23.958 1.00 82.88 342 HIS A N 1
ATOM 2669 C CA . HIS A 1 342 ? 26.179 -3.778 -25.150 1.00 82.88 342 HIS A CA 1
ATOM 2670 C C . HIS A 1 342 ? 27.401 -4.312 -25.886 1.00 82.88 342 HIS A C 1
ATOM 2672 O O . HIS A 1 342 ? 28.295 -3.541 -26.215 1.00 82.88 342 HIS A O 1
ATOM 2678 N N . ARG A 1 343 ? 27.471 -5.626 -26.105 1.00 84.94 343 ARG A N 1
ATOM 2679 C CA . ARG A 1 343 ? 28.598 -6.269 -26.793 1.00 84.94 343 ARG A CA 1
ATOM 2680 C C . ARG A 1 343 ? 28.281 -6.398 -28.276 1.00 84.94 343 ARG A C 1
ATOM 2682 O O . ARG A 1 343 ? 27.201 -6.871 -28.622 1.00 84.94 343 ARG A O 1
ATOM 2689 N N . PHE A 1 344 ? 29.226 -6.014 -29.119 1.00 81.94 344 PHE A N 1
ATOM 2690 C CA . PHE A 1 344 ? 29.138 -6.134 -30.566 1.00 81.94 344 PHE A CA 1
ATOM 2691 C C . PHE A 1 344 ? 30.370 -6.861 -31.086 1.00 81.94 344 PHE A C 1
ATOM 2693 O O . PHE A 1 344 ? 31.488 -6.541 -30.687 1.00 81.94 344 PHE A O 1
ATOM 2700 N N . THR A 1 345 ? 30.171 -7.833 -31.971 1.00 81.12 345 THR A N 1
ATOM 2701 C CA . THR A 1 345 ? 31.272 -8.513 -32.654 1.00 81.12 345 THR A CA 1
ATOM 2702 C C . THR A 1 345 ? 31.776 -7.607 -33.771 1.00 81.12 345 THR A C 1
ATOM 2704 O O . THR A 1 345 ? 31.078 -7.382 -34.757 1.00 81.12 345 THR A O 1
ATOM 2707 N N . THR A 1 346 ? 32.960 -7.030 -33.592 1.00 74.12 346 THR A N 1
ATOM 2708 C CA . THR A 1 346 ? 33.546 -6.059 -34.536 1.00 74.12 346 THR A CA 1
ATOM 2709 C C . THR A 1 346 ? 34.618 -6.664 -35.435 1.00 74.12 346 THR A C 1
ATOM 2711 O O . THR A 1 346 ? 34.919 -6.083 -36.470 1.00 74.12 346 THR A O 1
ATOM 2714 N N . GLU A 1 347 ? 35.185 -7.816 -35.067 1.00 72.62 347 GLU A N 1
ATOM 2715 C CA . GLU A 1 347 ? 36.267 -8.472 -35.825 1.00 72.62 347 GLU A CA 1
ATOM 2716 C C . GLU A 1 347 ? 35.786 -9.685 -36.644 1.00 72.62 347 GLU A C 1
ATOM 2718 O O . GLU A 1 347 ? 36.590 -10.391 -37.250 1.00 72.62 347 GLU A O 1
ATOM 2723 N N . GLU A 1 348 ? 34.476 -9.934 -36.689 1.00 73.94 348 GLU A N 1
ATOM 2724 C CA . GLU A 1 348 ? 33.894 -10.997 -37.511 1.00 73.94 348 GLU A CA 1
ATOM 2725 C C . GLU A 1 348 ? 33.755 -10.538 -38.969 1.00 73.94 348 GLU A C 1
ATOM 2727 O O . GLU A 1 348 ? 33.274 -9.438 -39.254 1.00 73.94 348 GLU A O 1
ATOM 2732 N N . ILE A 1 349 ? 34.191 -11.383 -39.908 1.00 74.12 349 ILE A N 1
ATOM 2733 C CA . ILE A 1 349 ? 34.129 -11.089 -41.342 1.00 74.12 349 ILE A CA 1
ATOM 2734 C C . ILE A 1 349 ? 32.660 -11.110 -41.777 1.00 74.12 349 ILE A C 1
ATOM 2736 O O . ILE A 1 349 ? 32.071 -12.171 -41.973 1.00 74.12 349 ILE A O 1
ATOM 2740 N N . GLN A 1 350 ? 32.065 -9.931 -41.959 1.00 71.12 350 GLN A N 1
ATOM 2741 C CA . GLN A 1 350 ? 30.721 -9.812 -42.516 1.00 71.12 350 GLN A CA 1
ATOM 2742 C C . GLN A 1 350 ? 30.773 -10.016 -44.032 1.00 71.12 350 GLN A C 1
ATOM 2744 O O . GLN A 1 350 ? 31.354 -9.213 -44.764 1.00 71.12 350 GLN A O 1
ATOM 2749 N N . ARG A 1 351 ? 30.166 -11.102 -44.516 1.00 71.69 351 ARG A N 1
ATOM 2750 C CA . ARG A 1 351 ? 30.008 -11.377 -45.946 1.00 71.69 351 ARG A CA 1
ATOM 2751 C C . ARG A 1 351 ? 28.617 -10.936 -46.394 1.00 71.69 351 ARG A C 1
ATOM 2753 O O . ARG A 1 351 ? 27.617 -11.406 -45.864 1.00 71.69 351 ARG A O 1
ATOM 2760 N N . PHE A 1 352 ? 28.563 -10.042 -47.375 1.00 76.81 352 PHE A N 1
ATOM 2761 C CA . PHE A 1 352 ? 27.325 -9.628 -48.029 1.00 76.81 352 PHE A CA 1
ATOM 2762 C C . PHE A 1 352 ? 27.416 -10.013 -49.506 1.00 76.81 352 PHE A C 1
ATOM 2764 O O . PHE A 1 352 ? 28.138 -9.381 -50.276 1.00 76.81 352 PHE A O 1
ATOM 2771 N N . ASP A 1 353 ? 26.741 -11.098 -49.886 1.00 74.44 353 ASP A N 1
ATOM 2772 C CA . ASP A 1 353 ? 26.735 -11.583 -51.265 1.00 74.44 353 ASP A CA 1
ATOM 2773 C C . ASP A 1 353 ? 25.764 -10.738 -52.110 1.00 74.44 353 ASP A C 1
ATOM 2775 O O . ASP A 1 353 ? 24.558 -10.713 -51.864 1.00 74.44 353 ASP A O 1
ATOM 2779 N N . ILE A 1 354 ? 26.286 -10.026 -53.115 1.00 76.25 354 ILE A N 1
ATOM 2780 C CA . ILE A 1 354 ? 25.490 -9.217 -54.050 1.00 76.25 354 ILE A CA 1
ATOM 2781 C C . ILE A 1 354 ? 25.417 -9.948 -55.392 1.00 76.25 354 ILE A C 1
ATOM 2783 O O . ILE A 1 354 ? 26.433 -10.124 -56.059 1.00 76.25 354 ILE A O 1
ATOM 2787 N N . GLY A 1 355 ? 24.208 -10.329 -55.813 1.00 72.38 355 GLY A N 1
ATOM 2788 C CA . GLY A 1 355 ? 23.949 -10.850 -57.162 1.00 72.38 355 GLY A CA 1
ATOM 2789 C C . GLY A 1 355 ? 24.091 -12.367 -57.352 1.00 72.38 355 GLY A C 1
ATOM 2790 O O . GLY A 1 355 ? 24.000 -12.829 -58.485 1.00 72.38 355 GLY A O 1
ATOM 2791 N N . TYR A 1 356 ? 24.262 -13.150 -56.283 1.00 72.50 356 TYR A N 1
ATOM 2792 C CA . TYR A 1 356 ? 24.222 -14.618 -56.328 1.00 72.50 356 TYR A CA 1
ATOM 2793 C C . TYR A 1 356 ? 23.544 -15.174 -55.068 1.00 72.50 356 TYR A C 1
ATOM 2795 O O . TYR A 1 356 ? 23.867 -14.761 -53.957 1.00 72.50 356 TYR A O 1
ATOM 2803 N N . THR A 1 357 ? 22.598 -16.100 -55.240 1.00 68.38 357 THR A N 1
ATOM 2804 C CA . THR A 1 357 ? 22.016 -16.903 -54.156 1.00 68.38 357 THR A CA 1
ATOM 2805 C C . THR A 1 357 ? 22.872 -18.151 -53.944 1.00 68.38 357 THR A C 1
ATOM 2807 O O . THR A 1 357 ? 22.967 -18.947 -54.881 1.00 68.38 357 THR A O 1
ATOM 2810 N N . PRO A 1 358 ? 23.469 -18.363 -52.757 1.00 66.12 358 PRO A N 1
ATOM 2811 C CA . PRO A 1 358 ? 24.185 -19.597 -52.464 1.00 66.12 358 PRO A CA 1
ATOM 2812 C C . PRO A 1 358 ? 23.247 -20.803 -52.541 1.00 66.12 358 PRO A C 1
ATOM 2814 O O . PRO A 1 358 ? 22.158 -20.774 -51.968 1.00 66.12 358 PRO A O 1
ATOM 2817 N N . ASP A 1 359 ? 23.671 -21.846 -53.251 1.00 67.31 359 ASP A N 1
ATOM 2818 C CA . ASP A 1 359 ? 23.000 -23.149 -53.272 1.00 67.31 359 ASP A CA 1
ATOM 2819 C C . ASP A 1 359 ? 22.984 -23.734 -51.838 1.00 67.31 359 ASP A C 1
ATOM 2821 O O . ASP A 1 359 ? 24.050 -23.811 -51.220 1.00 67.31 359 ASP A O 1
ATOM 2825 N N . PRO A 1 360 ? 21.820 -24.095 -51.256 1.00 66.62 360 PRO A N 1
ATOM 2826 C CA . PRO A 1 360 ? 21.676 -24.416 -49.828 1.00 66.62 360 PRO A CA 1
ATOM 2827 C C . PRO A 1 360 ? 22.310 -25.743 -49.365 1.00 66.62 360 PRO A C 1
ATOM 2829 O O . PRO A 1 360 ? 21.970 -26.237 -48.291 1.00 66.62 360 PRO A O 1
ATOM 2832 N N . THR A 1 361 ? 23.231 -26.333 -50.127 1.00 52.53 361 THR A N 1
ATOM 2833 C CA . THR A 1 361 ? 23.943 -27.561 -49.746 1.00 52.53 361 THR A CA 1
ATOM 2834 C C . THR A 1 361 ? 25.451 -27.341 -49.686 1.00 52.53 361 THR A C 1
ATOM 2836 O O . THR A 1 361 ? 26.176 -27.710 -50.610 1.00 52.53 361 THR A O 1
ATOM 2839 N N . ASN A 1 362 ? 25.909 -26.735 -48.589 1.00 44.19 362 ASN A N 1
ATOM 2840 C CA . ASN A 1 362 ? 27.138 -27.102 -47.873 1.00 44.19 362 ASN A CA 1
ATOM 2841 C C . ASN A 1 362 ? 27.206 -26.400 -46.519 1.00 44.19 362 ASN A C 1
ATOM 2843 O O . ASN A 1 362 ? 27.089 -25.154 -46.501 1.00 44.19 362 ASN A O 1
#

Mean predicted aligned error: 12.13 Å

Sequence (362 aa):
MERSIQKTALVNLIVLVAVATAVYVTAYHTKSYAGLLTTVYLAASTILAFTSWIYLKLLEREALERLEYEEMTAAKASGTLFEPTEADQLPAHRARVSFGRFLIPAITVIFTVGLGAAAWFYYTKLGKAIVRPISNPSLGMSMYGLFALVLFLLGRFSITLSKLQSDIVIRPVAAHMLVGAYINFATGAGIAAVEAGYPETDLLLAKIITIFLALLAVENLINMILEIYRPRVHGIPTRLLYDSRLVGLLAQPENLFTAAAHALDYQFGFKVSETWVFKLFKQYFGPLTAGQLLLIMLSTCFVVIEPGQQGVLERFGKLVQNRNVLNPGIHLKLPWPIDRVHRFTTEEIQRFDIGYTPDPTN

Secondary structure (DSSP, 8-state):
-HHHHHHHHHHHHHHHHHHHHHHHHHHHHHT-HHHHHHHHHHHHHHHHHHHHHHHHHHHHHHHHHHHHHHHHHHHT-S-------TTTS-HHHHHHHHIIIIIHHHHHHHHHHHHHHHHHHHHHHHTTPPPPPPS-HHHHHHHHHHHHHHHHHHHHHHHHHHHHTT-TTTHHHHHHHHHHHHHHHHHHHHHHHHHTT-TTHHHHHHHHHHHHHHHHHHHHHHHHHHHHHS---TTS----TT--HHHHHHH-THHHHHHHHHHHHHHHSS-GGGSHHHHHHHHHHHHHHHHHHHHHHHHTTEEEE-TTEEEEEEETTEE-TTSSEEPSEEEE-PPTTTEEEEEEE-SS------S-PPPS--